Protein AF-0000000068716945 (afdb_homodimer)

Secondary structure (DSSP, 8-state):
---------TTHHHHHHHHHHHHHHHHHHHHTT-EEEEEEEEEEEEEEHHHHHT--TT-EEEEE--TT--EEEEETTEEEEEEEEEEETTEEEEEEEEE-HHHHHHHHHHHHHHHHHH-/---------TTHHHHHHHHHHHHHHHHHHHHTT-EEEEEEEEEEEEEEHHHHHT--TT-EEEEE--TT--EEEEETTEEEEEEEEEEETTEEEEEEEEE-HHHHHHHHHHHHHHHHHH-

Organism: Bacillus thuringiensis (NCBI:txid1428)

Radius of gyration: 29.08 Å; Cα contacts (8 Å, |Δi|>4): 399; chains: 2; bounding box: 39×127×81 Å

Structure (mmCIF, N/CA/C/O backbone):
data_AF-0000000068716945-model_v1
#
loop_
_entity.id
_entity.type
_entity.pdbx_description
1 polymer 'Flagellar motor switch protein FliN'
#
loop_
_atom_site.group_PDB
_atom_site.id
_atom_site.type_symbol
_atom_site.label_atom_id
_atom_site.label_alt_id
_atom_site.label_comp_id
_atom_site.label_asym_id
_atom_site.label_entity_id
_atom_site.label_seq_id
_atom_site.pdbx_PDB_ins_code
_atom_site.Cartn_x
_atom_site.Cartn_y
_atom_site.Cartn_z
_atom_site.occupancy
_atom_site.B_iso_or_equiv
_atom_site.auth_seq_id
_atom_site.auth_comp_id
_atom_site.auth_asym_id
_atom_site.auth_atom_id
_atom_site.pdbx_PDB_model_num
ATOM 1 N N . MET A 1 1 ? -21.422 45.906 63.656 1 39.75 1 MET A N 1
ATOM 2 C CA . MET A 1 1 ? -20.141 45.812 62.969 1 39.75 1 MET A CA 1
ATOM 3 C C . MET A 1 1 ? -20.312 45.156 61.594 1 39.75 1 MET A C 1
ATOM 5 O O . MET A 1 1 ? -20.797 44 61.531 1 39.75 1 MET A O 1
ATOM 9 N N . LYS A 1 2 ? -20.625 45.906 60.562 1 54.22 2 LYS A N 1
ATOM 10 C CA . LYS A 1 2 ? -20.906 45.562 59.156 1 54.22 2 LYS A CA 1
ATOM 11 C C . LYS A 1 2 ? -19.688 44.906 58.5 1 54.22 2 LYS A C 1
ATOM 13 O O . LYS A 1 2 ? -18.609 45.5 58.469 1 54.22 2 LYS A O 1
ATOM 18 N N . HIS A 1 3 ? -19.5 43.531 58.656 1 54.94 3 HIS A N 1
ATOM 19 C CA . HIS A 1 3 ? -18.422 42.781 58.062 1 54.94 3 HIS A CA 1
ATOM 20 C C . HIS A 1 3 ? -18.484 42.875 56.531 1 54.94 3 HIS A C 1
ATOM 22 O O . HIS A 1 3 ? -19.5 42.5 55.906 1 54.94 3 HIS A O 1
ATOM 28 N N . GLU A 1 4 ? -17.781 43.844 55.969 1 52.91 4 GLU A N 1
ATOM 29 C CA . GLU A 1 4 ? -17.672 44 54.531 1 52.91 4 GLU A CA 1
ATOM 30 C C . GLU A 1 4 ? -16.938 42.812 53.906 1 52.91 4 GLU A C 1
ATOM 32 O O . GLU A 1 4 ? -15.82 42.469 54.312 1 52.91 4 GLU A O 1
ATOM 37 N N . VAL A 1 5 ? -17.688 41.812 53.438 1 56.72 5 VAL A N 1
ATOM 38 C CA . VAL A 1 5 ? -17.094 40.719 52.688 1 56.72 5 VAL A CA 1
ATOM 39 C C . VAL A 1 5 ? -16.453 41.25 51.406 1 56.72 5 VAL A C 1
ATOM 41 O O . VAL A 1 5 ? -17.141 41.906 50.594 1 56.72 5 VAL A O 1
ATOM 44 N N . SER A 1 6 ? -15.172 41.625 51.438 1 55.25 6 SER A N 1
ATOM 45 C CA . SER A 1 6 ? -14.43 42 50.25 1 55.25 6 SER A CA 1
ATOM 46 C C . SER A 1 6 ? -14.422 40.844 49.219 1 55.25 6 SER A C 1
ATOM 48 O O . SER A 1 6 ? -14.188 39.688 49.562 1 55.25 6 SER A O 1
ATOM 50 N N . PRO A 1 7 ? -15.031 41.031 48.062 1 52.41 7 PRO A N 1
ATOM 51 C CA . PRO A 1 7 ? -15 40 47 1 52.41 7 PRO A CA 1
ATOM 52 C C . PRO A 1 7 ? -13.578 39.562 46.625 1 52.41 7 PRO A C 1
ATOM 54 O O . PRO A 1 7 ? -12.703 40.438 46.469 1 52.41 7 PRO A O 1
ATOM 57 N N . VAL A 1 8 ? -13.078 38.469 47.062 1 53.03 8 VAL A N 1
ATOM 58 C CA . VAL A 1 8 ? -11.844 37.844 46.625 1 53.03 8 VAL A CA 1
ATOM 59 C C . VAL A 1 8 ? -11.82 37.812 45.094 1 53.03 8 VAL A C 1
ATOM 61 O O . VAL A 1 8 ? -12.781 37.344 44.469 1 53.03 8 VAL A O 1
ATOM 64 N N . SER A 1 9 ? -11.133 38.719 44.406 1 45.78 9 SER A N 1
ATOM 65 C CA . SER A 1 9 ? -10.875 38.75 42.969 1 45.78 9 SER A CA 1
ATOM 66 C C . SER A 1 9 ? -10.344 37.438 42.469 1 45.78 9 SER A C 1
ATOM 68 O O . SER A 1 9 ? -9.328 36.938 42.969 1 45.78 9 SER A O 1
ATOM 70 N N . LEU A 1 10 ? -11.195 36.594 41.906 1 47.59 10 LEU A N 1
ATOM 71 C CA . LEU A 1 10 ? -10.922 35.375 41.156 1 47.59 10 LEU A CA 1
ATOM 72 C C . LEU A 1 10 ? -9.914 35.625 40.062 1 47.59 10 LEU A C 1
ATOM 74 O O . LEU A 1 10 ? -10.266 35.562 38.875 1 47.59 10 LEU A O 1
ATOM 78 N N . MET A 1 11 ? -9.055 36.594 40.156 1 46.44 11 MET A N 1
ATOM 79 C CA . MET A 1 11 ? -8.023 36.875 39.156 1 46.44 11 MET A CA 1
ATOM 80 C C . MET A 1 11 ? -7.121 35.656 38.938 1 46.44 11 MET A C 1
ATOM 82 O O . MET A 1 11 ? -6.637 35.438 37.844 1 46.44 11 MET A O 1
ATOM 86 N N . GLY A 1 12 ? -6.895 34.781 39.906 1 45.44 12 GLY A N 1
ATOM 87 C CA . GLY A 1 12 ? -5.926 33.719 39.719 1 45.44 12 GLY A CA 1
ATOM 88 C C . GLY A 1 12 ? -6.441 32.562 38.875 1 45.44 12 GLY A C 1
ATOM 89 O O . GLY A 1 12 ? -5.684 31.672 38.5 1 45.44 12 GLY A O 1
ATOM 90 N N . LEU A 1 13 ? -7.77 32.406 38.719 1 48.06 13 LEU A N 1
ATOM 91 C CA . LEU A 1 13 ? -8.281 31.266 37.938 1 48.06 13 LEU A CA 1
ATOM 92 C C . LEU A 1 13 ? -8.133 31.5 36.469 1 48.06 13 LEU A C 1
ATOM 94 O O . LEU A 1 13 ? -8.016 30.547 35.688 1 48.06 13 LEU A O 1
ATOM 98 N N . GLU A 1 14 ? -8.047 32.781 36 1 44.66 14 GLU A N 1
ATOM 99 C CA . GLU A 1 14 ? -7.91 33.031 34.562 1 44.66 14 GLU A CA 1
ATOM 100 C C . GLU A 1 14 ? -6.492 32.719 34.094 1 44.66 14 GLU A C 1
ATOM 102 O O . GLU A 1 14 ? -6.289 32.344 32.938 1 44.66 14 GLU A O 1
ATOM 107 N N . ASP A 1 15 ? -5.508 33 34.969 1 44.5 15 ASP A N 1
ATOM 108 C CA . ASP A 1 15 ? -4.141 32.719 34.5 1 44.5 15 ASP A CA 1
ATOM 109 C C . ASP A 1 15 ? -3.877 31.219 34.438 1 44.5 15 ASP A C 1
ATOM 111 O O . ASP A 1 15 ? -2.988 30.766 33.719 1 44.5 15 ASP A O 1
ATOM 115 N N . PHE A 1 16 ? -4.594 30.422 35.25 1 41.44 16 PHE A N 1
ATOM 116 C CA . PHE A 1 16 ? -4.402 28.969 35.188 1 41.44 16 PHE A CA 1
ATOM 117 C C . PHE A 1 16 ? -5.098 28.375 34 1 41.44 16 PHE A C 1
ATOM 119 O O . PHE A 1 16 ? -4.645 27.375 33.438 1 41.44 16 PHE A O 1
ATOM 126 N N . ALA A 1 17 ? -6.164 28.953 33.469 1 42.94 17 ALA A N 1
ATOM 127 C CA . ALA A 1 17 ? -6.84 28.406 32.281 1 42.94 17 ALA A CA 1
ATOM 128 C C . ALA A 1 17 ? -6.051 28.719 31.016 1 42.94 17 ALA A C 1
ATOM 130 O O . ALA A 1 17 ? -6.137 27.969 30.031 1 42.94 17 ALA A O 1
ATOM 131 N N . GLY A 1 18 ? -5.27 29.766 30.969 1 42.75 18 GLY A N 1
ATOM 132 C CA . GLY A 1 18 ? -4.543 30.094 29.75 1 42.75 18 GLY A CA 1
ATOM 133 C C . GLY A 1 18 ? -3.307 29.234 29.547 1 42.75 18 GLY A C 1
ATOM 134 O O . GLY A 1 18 ? -2.693 29.266 28.484 1 42.75 18 GLY A O 1
ATOM 135 N N . LYS A 1 19 ? -2.629 28.812 30.641 1 42.94 19 LYS A N 1
ATOM 136 C CA . LYS A 1 19 ? -1.383 28.078 30.516 1 42.94 19 LYS A CA 1
ATOM 137 C C . LYS A 1 19 ? -1.654 26.609 30.172 1 42.94 19 LYS A C 1
ATOM 139 O O . LYS A 1 19 ? -0.75 25.891 29.734 1 42.94 19 LYS A O 1
ATOM 144 N N . ARG A 1 20 ? -2.797 26.047 30.484 1 40.94 20 ARG A N 1
ATOM 145 C CA . ARG A 1 20 ? -3.025 24.641 30.156 1 40.94 20 ARG A CA 1
ATOM 146 C C . ARG A 1 20 ? -3.223 24.453 28.656 1 40.94 20 ARG A C 1
ATOM 148 O O . ARG A 1 20 ? -2.922 23.391 28.125 1 40.94 20 ARG A O 1
ATOM 155 N N . ASN A 1 21 ? -3.752 25.453 28.016 1 43.12 21 ASN A N 1
ATOM 156 C CA . ASN A 1 21 ? -3.975 25.219 26.594 1 43.12 21 ASN A CA 1
ATOM 157 C C . ASN A 1 21 ? -2.697 25.406 25.781 1 43.12 21 ASN A C 1
ATOM 159 O O . ASN A 1 21 ? -2.666 25.125 24.594 1 43.12 21 ASN A O 1
ATOM 163 N N . GLU A 1 22 ? -1.744 26.219 26.312 1 43.47 22 GLU A N 1
ATOM 164 C CA . GLU A 1 22 ? -0.502 26.375 25.562 1 43.47 22 GLU A CA 1
ATOM 165 C C . GLU A 1 22 ? 0.364 25.125 25.656 1 43.47 22 GLU A C 1
ATOM 167 O O . GLU A 1 22 ? 1.194 24.891 24.766 1 43.47 22 GLU A O 1
ATOM 172 N N . ALA A 1 23 ? 0.334 24.422 26.766 1 43.69 23 ALA A N 1
ATOM 173 C CA . ALA A 1 23 ? 1.112 23.188 26.859 1 43.69 23 ALA A CA 1
ATOM 174 C C . ALA A 1 23 ? 0.593 22.141 25.891 1 43.69 23 ALA A C 1
ATOM 176 O O . ALA A 1 23 ? 1.361 21.312 25.391 1 43.69 23 ALA A O 1
ATOM 177 N N . GLY A 1 24 ? -0.658 22.031 25.609 1 44.56 24 GLY A N 1
ATOM 178 C CA . GLY A 1 24 ? -1.174 21.141 24.578 1 44.56 24 GLY A CA 1
ATOM 179 C C . GLY A 1 24 ? -0.766 21.547 23.172 1 44.56 24 GLY A C 1
ATOM 180 O O . GLY A 1 24 ? -0.819 20.734 22.25 1 44.56 24 GLY A O 1
ATOM 181 N N . LYS A 1 25 ? -0.646 22.828 22.875 1 47.41 25 LYS A N 1
ATOM 182 C CA . LYS A 1 25 ? -0.183 23.297 21.578 1 47.41 25 LYS A CA 1
ATOM 183 C C . LYS A 1 25 ? 1.321 23.094 21.422 1 47.41 25 LYS A C 1
ATOM 185 O O . LYS A 1 25 ? 1.822 22.969 20.297 1 47.41 25 LYS A O 1
ATOM 190 N N . ALA A 1 26 ? 2.082 23.281 22.422 1 46.91 26 ALA A N 1
ATOM 191 C CA . ALA A 1 26 ? 3.537 23.188 22.344 1 46.91 26 ALA A CA 1
ATOM 192 C C . ALA A 1 26 ? 3.969 21.766 21.969 1 46.91 26 ALA A C 1
ATOM 194 O O . ALA A 1 26 ? 4.945 21.578 21.25 1 46.91 26 ALA A O 1
ATOM 195 N N . HIS A 1 27 ? 3.451 20.766 22.578 1 50.56 27 HIS A N 1
ATOM 196 C CA . HIS A 1 27 ? 3.887 19.406 22.297 1 50.56 27 HIS A CA 1
ATOM 197 C C . HIS A 1 27 ? 3.48 18.984 20.891 1 50.56 27 HIS A C 1
ATOM 199 O O . HIS A 1 27 ? 4.188 18.203 20.234 1 50.56 27 HIS A O 1
ATOM 205 N N . ILE A 1 28 ? 2.424 19.516 20.422 1 50.5 28 ILE A N 1
ATOM 206 C CA . ILE A 1 28 ? 2.002 19.094 19.094 1 50.5 28 ILE A CA 1
ATOM 207 C C . ILE A 1 28 ? 2.967 19.656 18.047 1 50.5 28 ILE A C 1
ATOM 209 O O . ILE A 1 28 ? 3.254 19 17.047 1 50.5 28 ILE A O 1
ATOM 213 N N . ASP A 1 29 ? 3.395 20.906 18.344 1 53.81 29 ASP A N 1
ATOM 214 C CA . ASP A 1 29 ? 4.262 21.578 17.391 1 53.81 29 ASP A CA 1
ATOM 215 C C . ASP A 1 29 ? 5.582 20.828 17.219 1 53.81 29 ASP A C 1
ATOM 217 O O . ASP A 1 29 ? 6.176 20.844 16.141 1 53.81 29 ASP A O 1
ATOM 221 N N . THR A 1 30 ? 6.102 20.344 18.312 1 56.78 30 THR A N 1
ATOM 222 C CA . THR A 1 30 ? 7.371 19.625 18.203 1 56.78 30 THR A CA 1
ATOM 223 C C . THR A 1 30 ? 7.176 18.266 17.547 1 56.78 30 THR A C 1
ATOM 225 O O . THR A 1 30 ? 8.062 17.781 16.844 1 56.78 30 THR A O 1
ATOM 228 N N . VAL A 1 31 ? 6.027 17.688 17.625 1 60.44 31 VAL A N 1
ATOM 229 C CA . VAL A 1 31 ? 5.719 16.328 17.188 1 60.44 31 VAL A CA 1
ATOM 230 C C . VAL A 1 31 ? 5.492 16.312 15.672 1 60.44 31 VAL A C 1
ATOM 232 O O . VAL A 1 31 ? 5.656 15.281 15.023 1 60.44 31 VAL A O 1
ATOM 235 N N . SER A 1 32 ? 5.574 17.453 15.156 1 73.5 32 SER A N 1
ATOM 236 C CA . SER A 1 32 ? 5.266 17.594 13.742 1 73.5 32 SER A CA 1
ATOM 237 C C . SER A 1 32 ? 6.316 16.906 12.875 1 73.5 32 SER A C 1
ATOM 239 O O . SER A 1 32 ? 6.102 16.688 11.68 1 73.5 32 SER A O 1
ATOM 241 N N . ASP A 1 33 ? 7.449 16.5 13.641 1 82.19 33 ASP A N 1
ATOM 242 C CA . ASP A 1 33 ? 8.492 15.891 12.812 1 82.19 33 ASP A CA 1
ATOM 243 C C . ASP A 1 33 ? 8.414 14.367 12.859 1 82.19 33 ASP A C 1
ATOM 245 O O . ASP A 1 33 ? 9.219 13.68 12.227 1 82.19 33 ASP A O 1
ATOM 249 N N . ILE A 1 34 ? 7.418 13.891 13.617 1 85.75 34 ILE A N 1
ATOM 250 C CA . ILE A 1 34 ? 7.27 12.453 13.766 1 85.75 34 ILE A CA 1
ATOM 251 C C . ILE A 1 34 ? 6.852 11.836 12.43 1 85.75 34 ILE A C 1
ATOM 253 O O . ILE A 1 34 ? 5.914 12.32 11.789 1 85.75 34 ILE A O 1
ATOM 257 N N . SER A 1 35 ? 7.621 10.859 11.977 1 88.88 35 SER A N 1
ATOM 258 C CA . SER A 1 35 ? 7.27 10.164 10.742 1 88.88 35 SER A CA 1
ATOM 259 C C . SER A 1 35 ? 6.066 9.25 10.953 1 88.88 35 SER A C 1
ATOM 261 O O . SER A 1 35 ? 5.949 8.594 11.984 1 88.88 35 SER A O 1
ATOM 263 N N . ILE A 1 36 ? 5.184 9.234 10.023 1 89.88 36 ILE A N 1
ATOM 264 C CA . ILE A 1 36 ? 3.998 8.391 10.086 1 89.88 36 ILE A CA 1
ATOM 265 C C . ILE A 1 36 ? 4.078 7.316 9 1 89.88 36 ILE A C 1
ATOM 267 O O . ILE A 1 36 ? 4.516 7.586 7.879 1 89.88 36 ILE A O 1
ATOM 271 N N . GLU A 1 37 ? 3.707 6.148 9.32 1 90.31 37 GLU A N 1
ATOM 272 C CA . GLU A 1 37 ? 3.693 5.055 8.352 1 90.31 37 GLU A CA 1
ATOM 273 C C . GLU A 1 37 ? 2.561 5.227 7.344 1 90.31 37 GLU A C 1
ATOM 275 O O . GLU A 1 37 ? 1.409 5.449 7.727 1 90.31 37 GLU A O 1
ATOM 280 N N . LEU A 1 38 ? 2.943 5.16 6.082 1 92.81 38 LEU A N 1
ATOM 281 C CA . LEU A 1 38 ? 1.979 5.277 4.996 1 92.81 38 LEU A CA 1
ATOM 282 C C . LEU A 1 38 ? 1.841 3.953 4.25 1 92.81 38 LEU A C 1
ATOM 284 O O . LEU A 1 38 ? 2.84 3.289 3.965 1 92.81 38 LEU A O 1
ATOM 288 N N . GLY A 1 39 ? 0.622 3.566 3.965 1 92.5 39 GLY A N 1
ATOM 289 C CA . GLY A 1 39 ? 0.316 2.414 3.135 1 92.5 39 GLY A CA 1
ATOM 290 C C . GLY A 1 39 ? -0.89 2.625 2.238 1 92.5 39 GLY A C 1
ATOM 291 O O . GLY A 1 39 ? -1.66 3.568 2.439 1 92.5 39 GLY A O 1
ATOM 292 N N . VAL A 1 40 ? -0.969 1.75 1.201 1 92.06 40 VAL A N 1
ATOM 293 C CA . VAL A 1 40 ? -2.141 1.765 0.331 1 92.06 40 VAL A CA 1
ATOM 294 C C . VAL A 1 40 ? -2.635 0.337 0.107 1 92.06 40 VAL A C 1
ATOM 296 O O . VAL A 1 40 ? -1.837 -0.6 0.038 1 92.06 40 VAL A O 1
ATOM 299 N N . LYS A 1 41 ? -3.943 0.218 0.116 1 91 41 LYS A N 1
ATOM 300 C CA . LYS A 1 41 ? -4.566 -1.021 -0.338 1 91 41 LYS A CA 1
ATOM 301 C C . LYS A 1 41 ? -5.137 -0.867 -1.746 1 91 41 LYS A C 1
ATOM 303 O O . LYS A 1 41 ? -5.953 0.02 -1.997 1 91 41 LYS A O 1
ATOM 308 N N . LEU A 1 42 ? -4.656 -1.643 -2.648 1 86.5 42 LEU A N 1
ATOM 309 C CA . LEU A 1 42 ? -4.98 -1.533 -4.066 1 86.5 42 LEU A CA 1
ATOM 310 C C . LEU A 1 42 ? -6.258 -2.295 -4.391 1 86.5 42 LEU A C 1
ATOM 312 O O . LEU A 1 42 ? -6.902 -2.029 -5.41 1 86.5 42 LEU A O 1
ATOM 316 N N . GLY A 1 43 ? -6.82 -3.131 -3.469 1 73.12 43 GLY A N 1
ATOM 317 C CA . GLY A 1 43 ? -8.078 -3.832 -3.648 1 73.12 43 GLY A CA 1
ATOM 318 C C . GLY A 1 43 ? -7.902 -5.27 -4.098 1 73.12 43 GLY A C 1
ATOM 319 O O . GLY A 1 43 ? -6.789 -5.797 -4.09 1 73.12 43 GLY A O 1
ATOM 320 N N . LYS A 1 44 ? -9.078 -6.008 -4.191 1 66.25 44 LYS A N 1
ATOM 321 C CA . LYS A 1 44 ? -9.195 -7.43 -4.496 1 66.25 44 LYS A CA 1
ATOM 322 C C . LYS A 1 44 ? -9.125 -7.676 -6 1 66.25 44 LYS A C 1
ATOM 324 O O . LYS A 1 44 ? -8.852 -8.797 -6.438 1 66.25 44 LYS A O 1
ATOM 329 N N . SER A 1 45 ? -9.125 -6.684 -6.852 1 61.16 45 SER A N 1
ATOM 330 C CA . SER A 1 45 ? -9.641 -6.922 -8.195 1 61.16 45 SER A CA 1
ATOM 331 C C . SER A 1 45 ? -8.648 -7.715 -9.039 1 61.16 45 SER A C 1
ATOM 333 O O . SER A 1 45 ? -9.047 -8.469 -9.93 1 61.16 45 SER A O 1
ATOM 335 N N . SER A 1 46 ? -7.297 -7.641 -8.734 1 69.06 46 SER A N 1
ATOM 336 C CA . SER A 1 46 ? -6.707 -8.172 -9.961 1 69.06 46 SER A CA 1
ATOM 337 C C . SER A 1 46 ? -5.676 -9.258 -9.648 1 69.06 46 SER A C 1
ATOM 339 O O . SER A 1 46 ? -5.141 -9.883 -10.562 1 69.06 46 SER A O 1
ATOM 341 N N . ILE A 1 47 ? -5.594 -9.68 -8.445 1 82.25 47 ILE A N 1
ATOM 342 C CA . ILE A 1 47 ? -4.621 -10.734 -8.18 1 82.25 47 ILE A CA 1
ATOM 343 C C . ILE A 1 47 ? -5.332 -11.969 -7.641 1 82.25 47 ILE A C 1
ATOM 345 O O . ILE A 1 47 ? -6.109 -11.883 -6.688 1 82.25 47 ILE A O 1
ATOM 349 N N . THR A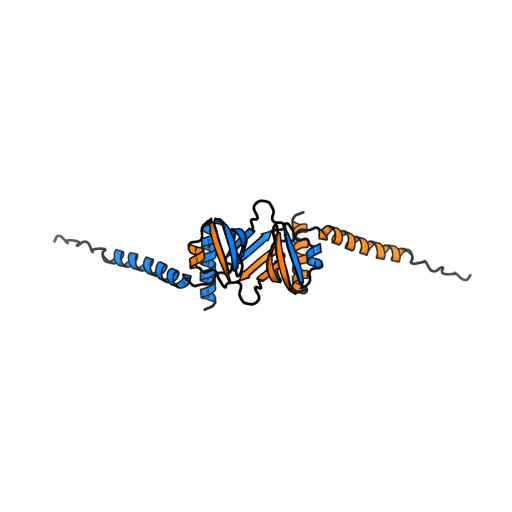 1 48 ? -5.148 -13.07 -8.352 1 88.75 48 THR A N 1
ATOM 350 C CA . THR A 1 48 ? -5.844 -14.297 -7.973 1 88.75 48 THR A CA 1
ATOM 351 C C . THR A 1 48 ? -4.93 -15.211 -7.16 1 88.75 48 THR A C 1
ATOM 353 O O . THR A 1 48 ? -3.711 -15.016 -7.137 1 88.75 48 THR A O 1
ATOM 356 N N . LEU A 1 49 ? -5.633 -16.203 -6.555 1 90.62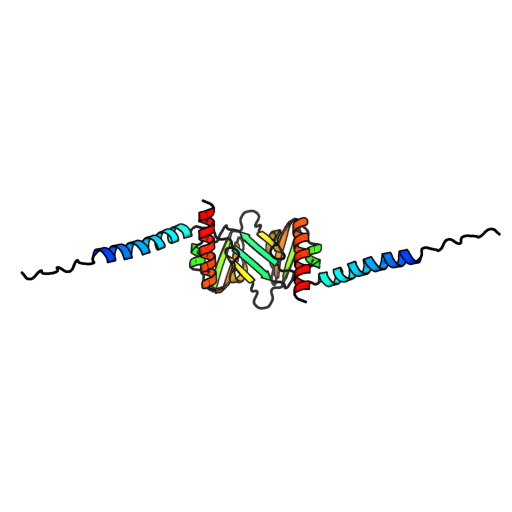 49 LEU A N 1
ATOM 357 C CA . LEU A 1 49 ? -4.883 -17.219 -5.836 1 90.62 49 LEU A CA 1
ATOM 358 C C . LEU A 1 49 ? -3.863 -17.891 -6.75 1 90.62 49 LEU A C 1
ATOM 360 O O . LEU A 1 49 ? -2.746 -18.188 -6.32 1 90.62 49 LEU A O 1
ATOM 364 N N . GLY A 1 50 ? -4.262 -18.078 -7.938 1 90.06 50 GLY A N 1
ATOM 365 C CA . GLY A 1 50 ? -3.365 -18.688 -8.914 1 90.06 50 GLY A CA 1
ATOM 366 C C . GLY A 1 50 ? -2.129 -17.844 -9.18 1 90.06 50 GLY A C 1
ATOM 367 O O . GLY A 1 50 ? -1.02 -18.375 -9.258 1 90.06 50 GLY A O 1
ATOM 368 N N . ASP A 1 51 ? -2.26 -16.594 -9.352 1 89.88 51 ASP A N 1
ATOM 369 C CA . ASP A 1 51 ? -1.145 -15.688 -9.578 1 89.88 51 ASP A CA 1
ATOM 370 C C . ASP A 1 51 ? -0.158 -15.727 -8.406 1 89.88 51 ASP A C 1
ATOM 372 O O . ASP A 1 51 ? 1.057 -15.773 -8.617 1 89.88 51 ASP A O 1
ATOM 376 N N . VAL A 1 52 ? -0.756 -15.789 -7.246 1 93.31 52 VAL A N 1
ATOM 377 C CA . VAL A 1 52 ? 0.067 -15.727 -6.043 1 93.31 52 VAL A CA 1
ATOM 378 C C . VAL A 1 52 ? 0.831 -17.047 -5.871 1 93.31 52 VAL A C 1
ATOM 380 O O . VAL A 1 52 ? 2 -17.031 -5.48 1 93.31 52 VAL A O 1
ATOM 383 N N . LYS A 1 53 ? 0.188 -18.094 -6.109 1 93.44 53 LYS A N 1
ATOM 384 C CA . LYS A 1 53 ? 0.806 -19.422 -5.984 1 93.44 53 LYS A CA 1
ATOM 385 C C . LYS A 1 53 ? 2.104 -19.5 -6.781 1 93.44 53 LYS A C 1
ATOM 387 O O . LYS A 1 53 ? 3.074 -20.109 -6.34 1 93.44 53 LYS A O 1
ATOM 392 N N . GLN A 1 54 ? 2.17 -18.891 -7.914 1 93.81 54 GLN A N 1
ATOM 393 C CA . GLN A 1 54 ? 3.307 -18.984 -8.82 1 93.81 54 GLN A CA 1
ATOM 394 C C . GLN A 1 54 ? 4.242 -17.797 -8.68 1 93.81 54 GLN A C 1
ATOM 396 O O . GLN A 1 54 ? 5.234 -17.688 -9.398 1 93.81 54 GLN A O 1
ATOM 401 N N . LEU A 1 55 ? 3.992 -17.016 -7.793 1 95.06 55 LEU A N 1
ATOM 402 C CA . LEU A 1 55 ? 4.707 -15.75 -7.66 1 95.06 55 LEU A CA 1
ATOM 403 C C . LEU A 1 55 ? 6.168 -15.984 -7.301 1 95.06 55 LEU A C 1
ATOM 405 O O . LEU A 1 55 ? 6.473 -16.75 -6.391 1 95.06 55 LEU A O 1
ATOM 409 N N . LYS A 1 56 ? 7.035 -15.375 -7.961 1 96.69 56 LYS A N 1
ATOM 410 C CA . LYS A 1 56 ? 8.477 -15.453 -7.73 1 96.69 56 LYS A CA 1
ATOM 411 C C . LYS A 1 56 ? 9.125 -14.078 -7.875 1 96.69 56 LYS A C 1
ATOM 413 O O . LYS A 1 56 ? 8.484 -13.125 -8.328 1 96.69 56 LYS A O 1
ATOM 418 N N . VAL A 1 57 ? 10.383 -14.031 -7.445 1 97 57 VAL A N 1
ATOM 419 C CA . VAL A 1 57 ? 11.172 -12.812 -7.594 1 97 57 VAL A CA 1
ATOM 420 C C . VAL A 1 57 ? 11.25 -12.43 -9.07 1 97 57 VAL A C 1
ATOM 422 O O . VAL A 1 57 ? 11.469 -13.289 -9.93 1 97 57 VAL A O 1
ATOM 425 N N . GLY A 1 58 ? 11.039 -11.188 -9.344 1 96.12 58 GLY A N 1
ATOM 426 C CA . GLY A 1 58 ? 11.07 -10.695 -10.711 1 96.12 58 GLY A CA 1
ATOM 427 C C . GLY A 1 58 ? 9.695 -10.586 -11.336 1 96.12 58 GLY A C 1
ATOM 428 O O . GLY A 1 58 ? 9.516 -9.906 -12.352 1 96.12 58 GLY A O 1
ATOM 429 N N . ASP A 1 59 ? 8.719 -11.281 -10.742 1 95.25 59 ASP A N 1
ATOM 430 C CA . ASP A 1 59 ? 7.359 -11.203 -11.258 1 95.25 59 ASP A CA 1
ATOM 431 C C . ASP A 1 59 ? 6.754 -9.82 -11.016 1 95.25 59 ASP A C 1
ATOM 433 O O . ASP A 1 59 ? 7.207 -9.094 -10.133 1 95.25 59 ASP A O 1
ATOM 437 N N . VAL A 1 60 ? 5.703 -9.547 -11.852 1 92.19 60 VAL A N 1
ATOM 438 C CA . VAL A 1 60 ? 4.98 -8.289 -11.695 1 92.19 60 VAL A CA 1
ATOM 439 C C . VAL A 1 60 ? 3.527 -8.57 -11.328 1 92.19 60 VAL A C 1
ATOM 441 O O . VAL A 1 60 ? 2.828 -9.297 -12.031 1 92.19 60 VAL A O 1
ATOM 444 N N . LEU A 1 61 ? 3.162 -8.117 -10.164 1 90.69 61 LEU A N 1
ATOM 445 C CA . LEU A 1 61 ? 1.745 -8.109 -9.82 1 90.69 61 LEU A CA 1
ATOM 446 C C . LEU A 1 61 ? 1.056 -6.867 -10.375 1 90.69 61 LEU A C 1
ATOM 448 O O . LEU A 1 61 ? 1.439 -5.738 -10.055 1 90.69 61 LEU A O 1
ATOM 452 N N . GLU A 1 62 ? 0.052 -7.102 -11.211 1 86.25 62 GLU A N 1
ATOM 453 C CA . GLU A 1 62 ? -0.649 -5.992 -11.852 1 86.25 62 GLU A CA 1
ATOM 454 C C . GLU A 1 62 ? -2.08 -5.871 -11.336 1 86.25 62 GLU A C 1
ATOM 456 O O . GLU A 1 62 ? -2.787 -6.875 -11.211 1 86.25 62 GLU A O 1
ATOM 461 N N . VAL A 1 63 ? -2.363 -4.715 -10.977 1 83.56 63 VAL A N 1
ATOM 462 C CA . VAL A 1 63 ? -3.742 -4.434 -10.594 1 83.56 63 VAL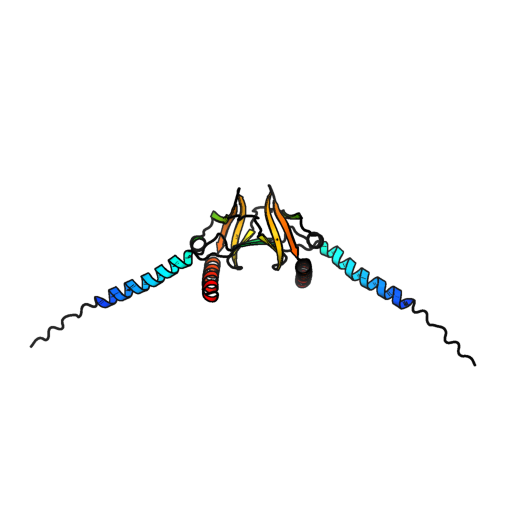 A CA 1
ATOM 463 C C . VAL A 1 63 ? -4.375 -3.482 -11.609 1 83.56 63 VAL A C 1
ATOM 465 O O . VAL A 1 63 ? -3.787 -2.457 -11.961 1 83.56 63 VAL A O 1
ATOM 468 N N . GLU A 1 64 ? -5.527 -3.986 -12.164 1 74.81 64 GLU A N 1
ATOM 469 C CA . GLU A 1 64 ? -6.254 -3.135 -13.102 1 74.81 64 GLU A CA 1
ATOM 470 C C . GLU A 1 64 ? -6.875 -1.936 -12.391 1 74.81 64 GLU A C 1
ATOM 472 O O . GLU A 1 64 ? -7.422 -2.074 -11.289 1 74.81 64 GLU A O 1
ATOM 477 N N . LYS A 1 65 ? -6.457 -0.804 -13.133 1 66.88 65 LYS A N 1
ATOM 478 C CA . LYS A 1 65 ? -7.043 0.431 -12.617 1 66.88 65 LYS A CA 1
ATOM 479 C C . LYS A 1 65 ? -8.5 0.561 -13.047 1 66.88 65 LYS A C 1
ATOM 481 O O . LYS A 1 65 ? -8.828 0.388 -14.219 1 66.88 65 LYS A O 1
ATOM 486 N N . ASN A 1 66 ? -9.43 0.092 -12.297 1 61.72 66 ASN A N 1
ATOM 487 C CA . ASN A 1 66 ? -10.805 0.372 -12.703 1 61.72 66 ASN A CA 1
ATOM 488 C C . ASN A 1 66 ? -11.086 1.871 -12.719 1 61.72 66 ASN A C 1
ATOM 490 O O . ASN A 1 66 ? -10.242 2.672 -12.32 1 61.72 66 ASN A O 1
ATOM 494 N N . LEU A 1 67 ? -12.297 2.238 -13.391 1 54.44 67 LEU A N 1
ATOM 495 C CA . LEU A 1 67 ? -12.766 3.619 -13.484 1 54.44 67 LEU A CA 1
ATOM 496 C C . LEU A 1 67 ? -12.641 4.324 -12.133 1 54.44 67 LEU A C 1
ATOM 498 O O . LEU A 1 67 ? -13.188 3.863 -11.133 1 54.44 67 LEU A O 1
ATOM 502 N N . GLY A 1 68 ? -11.703 5.496 -12.023 1 58.97 68 GLY A N 1
ATOM 503 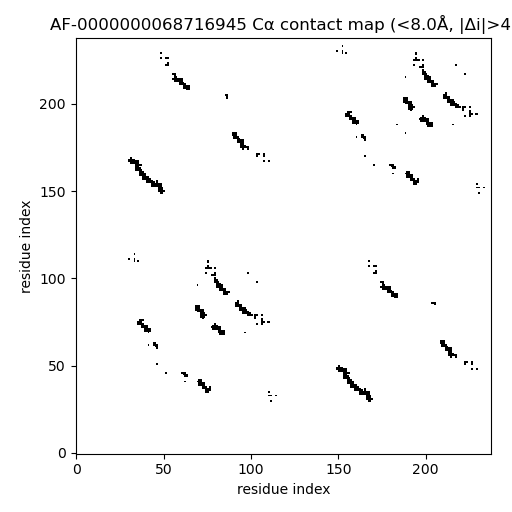C CA . GLY A 1 68 ? -11.594 6.219 -10.773 1 58.97 68 GLY A CA 1
ATOM 504 C C . GLY A 1 68 ? -10.562 5.629 -9.828 1 58.97 68 GLY A C 1
ATOM 505 O O . GLY A 1 68 ? -10.602 5.867 -8.617 1 58.97 68 GLY A O 1
ATOM 506 N N . HIS A 1 69 ? -9.586 4.957 -10.258 1 68.81 69 HIS A N 1
ATOM 507 C CA . HIS A 1 69 ? -8.383 4.348 -9.695 1 68.81 69 HIS A CA 1
ATOM 508 C C . HIS A 1 69 ? -8.156 4.812 -8.258 1 68.81 69 HIS A C 1
ATOM 510 O O . HIS A 1 69 ? -7.297 5.668 -8.008 1 68.81 69 HIS A O 1
ATOM 516 N N . LYS A 1 70 ? -9.039 4.359 -7.562 1 84.25 70 LYS A N 1
ATOM 517 C CA . LYS A 1 70 ? -9.047 4.754 -6.156 1 84.25 70 LYS A CA 1
ATOM 518 C C . LYS A 1 70 ? -8.422 3.676 -5.277 1 84.25 70 LYS A C 1
ATOM 520 O O . LYS A 1 70 ? -8.594 2.482 -5.539 1 84.25 70 LYS A O 1
ATOM 525 N N . VAL A 1 71 ? -7.582 4.047 -4.5 1 89.69 71 VAL A N 1
ATOM 526 C CA . VAL A 1 71 ? -6.984 3.148 -3.52 1 89.69 71 VAL A CA 1
ATOM 527 C C . VAL A 1 71 ? -7.352 3.602 -2.109 1 89.69 71 VAL A C 1
ATOM 529 O O . VAL A 1 71 ? -7.586 4.789 -1.874 1 89.69 71 VAL A O 1
ATOM 532 N N . ASP A 1 72 ? -7.418 2.594 -1.223 1 93.31 72 ASP A N 1
ATOM 533 C CA . ASP A 1 72 ? -7.562 2.949 0.186 1 93.31 72 ASP A CA 1
ATOM 534 C C . ASP A 1 72 ? -6.238 3.436 0.77 1 93.31 72 ASP A C 1
ATOM 536 O O . ASP A 1 72 ? -5.191 2.82 0.547 1 93.31 72 ASP A O 1
ATOM 540 N N . VAL A 1 73 ? -6.289 4.5 1.444 1 95 73 VAL A N 1
ATOM 541 C CA . VAL A 1 73 ? -5.102 5.102 2.043 1 95 73 VAL A CA 1
ATOM 542 C C . VAL A 1 73 ? -5.07 4.801 3.539 1 95 73 VAL A C 1
ATOM 544 O O . VAL A 1 73 ? -6.055 5.035 4.246 1 95 73 VAL A O 1
ATOM 547 N N . TYR A 1 74 ? -3.939 4.324 3.943 1 95 74 TYR A N 1
ATOM 548 C CA . TYR A 1 74 ? -3.748 3.971 5.344 1 95 74 TYR A CA 1
ATOM 549 C C . TYR A 1 74 ? -2.646 4.812 5.977 1 95 74 TYR A C 1
ATOM 551 O O . TYR A 1 74 ? -1.579 4.992 5.387 1 95 74 TYR A O 1
ATOM 559 N N . LEU A 1 75 ? -2.928 5.312 7.152 1 95.12 75 LEU A N 1
ATOM 560 C CA . LEU A 1 75 ? -1.957 5.941 8.047 1 95.12 75 LEU A CA 1
ATOM 561 C C . LEU A 1 75 ? -1.902 5.215 9.383 1 95.12 75 LEU A C 1
ATOM 563 O O . LEU A 1 75 ? -2.938 4.988 10.016 1 95.12 75 LEU A O 1
ATOM 567 N N . SER A 1 76 ? -0.762 4.836 9.727 1 92.5 76 SER A N 1
ATOM 568 C CA . SER A 1 76 ? -0.609 4.047 10.945 1 92.5 76 SER A CA 1
ATOM 569 C C . SER A 1 76 ? -1.55 2.846 10.953 1 92.5 76 SER A C 1
ATOM 571 O O . SER A 1 76 ? -2.234 2.59 11.945 1 92.5 76 SER A O 1
ATOM 573 N N . ASN A 1 77 ? -1.658 2.264 9.836 1 92.19 77 ASN A N 1
ATOM 574 C CA . ASN A 1 77 ? -2.414 1.03 9.641 1 92.19 77 ASN A CA 1
ATOM 575 C C . ASN A 1 77 ? -3.912 1.259 9.805 1 92.19 77 ASN A C 1
ATOM 577 O O . ASN A 1 77 ? -4.676 0.305 9.969 1 92.19 77 ASN A O 1
ATOM 581 N N . MET A 1 78 ? -4.316 2.521 9.664 1 95.44 78 MET A N 1
ATOM 582 C CA . MET A 1 78 ? -5.73 2.883 9.688 1 95.44 78 MET A CA 1
ATOM 583 C C . MET A 1 78 ? -6.156 3.492 8.352 1 95.44 78 MET A C 1
ATOM 585 O O . MET A 1 78 ? -5.496 4.402 7.844 1 95.44 78 MET A O 1
ATOM 589 N N . LYS A 1 79 ? -7.266 2.934 7.906 1 96.94 79 LYS A N 1
ATOM 590 C CA . LYS A 1 79 ? -7.777 3.561 6.691 1 96.94 79 LYS A CA 1
ATOM 591 C C . LYS A 1 79 ? -8.297 4.965 6.977 1 96.94 79 LYS A C 1
ATOM 593 O O . LYS A 1 79 ? -9.234 5.137 7.762 1 96.94 79 LYS A O 1
ATOM 598 N N . VAL A 1 80 ? -7.766 5.91 6.312 1 97.69 80 VAL A N 1
ATOM 599 C CA . VAL A 1 80 ? -8.164 7.277 6.625 1 97.69 80 VAL A CA 1
ATOM 600 C C . VAL A 1 80 ? -8.898 7.887 5.438 1 97.69 80 VAL A C 1
ATOM 602 O O . VAL A 1 80 ? -9.508 8.953 5.559 1 97.69 80 VAL A O 1
ATOM 605 N N . GLY A 1 81 ? -8.844 7.223 4.32 1 97 81 GLY A N 1
ATOM 606 C CA . GLY A 1 81 ? -9.477 7.805 3.148 1 97 81 GLY A CA 1
ATOM 607 C C . GLY A 1 81 ? -9.164 7.062 1.865 1 97 81 GLY A C 1
ATOM 608 O O . GLY A 1 81 ? -8.867 5.867 1.892 1 97 81 GLY A O 1
ATOM 609 N N . ILE A 1 82 ? -9.406 7.766 0.748 1 94.81 82 ILE A N 1
ATOM 610 C CA . ILE A 1 82 ? -9.211 7.246 -0.601 1 94.81 82 ILE A CA 1
ATOM 611 C C . ILE A 1 82 ? -8.297 8.18 -1.385 1 94.81 82 ILE A C 1
ATOM 613 O O . ILE A 1 82 ? -8.289 9.398 -1.153 1 94.81 82 ILE A O 1
ATOM 617 N N . GLY A 1 83 ? -7.496 7.539 -2.225 1 93.5 83 GLY A N 1
ATOM 618 C CA . GLY A 1 83 ? -6.629 8.336 -3.072 1 93.5 83 GLY A CA 1
ATOM 619 C C . GLY A 1 83 ? -6.324 7.684 -4.406 1 93.5 83 GLY A C 1
ATOM 620 O O . GLY A 1 83 ? -6.98 6.711 -4.789 1 93.5 83 GLY A O 1
ATOM 621 N N . GLU A 1 84 ? -5.426 8.375 -5.043 1 88.88 84 GLU A N 1
ATOM 622 C CA . GLU A 1 84 ? -4.906 7.906 -6.32 1 88.88 84 GLU A CA 1
ATOM 623 C C . GLU A 1 84 ? -3.381 7.809 -6.293 1 88.88 84 GLU A C 1
ATOM 625 O O . GLU A 1 84 ? -2.699 8.789 -5.984 1 88.88 84 GLU A O 1
ATOM 630 N N . ALA A 1 85 ? -2.936 6.527 -6.562 1 87.06 85 ALA A N 1
ATOM 631 C CA . ALA A 1 85 ? -1.486 6.34 -6.566 1 87.06 85 ALA A CA 1
ATOM 632 C C . ALA A 1 85 ? -0.88 6.793 -7.891 1 87.06 85 ALA A C 1
ATOM 634 O O . ALA A 1 85 ? -1.399 6.469 -8.961 1 87.06 85 ALA A O 1
ATOM 635 N N . ILE A 1 86 ? 0.233 7.527 -7.77 1 84.25 86 ILE A N 1
ATOM 636 C CA . ILE A 1 86 ? 0.973 7.988 -8.938 1 84.25 86 ILE A CA 1
ATOM 637 C C . ILE A 1 86 ? 2.473 7.84 -8.688 1 84.25 86 ILE A C 1
ATOM 639 O O . ILE A 1 86 ? 2.918 7.809 -7.539 1 84.25 86 ILE A O 1
ATOM 643 N N . VAL A 1 87 ? 3.156 7.473 -9.68 1 81.88 87 VAL A N 1
ATOM 644 C CA . VAL A 1 87 ? 4.609 7.445 -9.578 1 81.88 87 VAL A CA 1
ATOM 645 C C . VAL A 1 87 ? 5.207 8.617 -10.352 1 81.88 87 VAL A C 1
ATOM 647 O O . VAL A 1 87 ? 4.887 8.82 -11.523 1 81.88 87 VAL A O 1
ATOM 650 N N . MET A 1 88 ? 5.902 9.336 -9.594 1 78.69 88 MET A N 1
ATOM 651 C CA . MET A 1 88 ? 6.652 10.453 -10.164 1 78.69 88 MET A CA 1
ATOM 652 C C . MET A 1 88 ? 8.148 10.18 -10.133 1 78.69 88 MET A C 1
ATOM 654 O O . MET A 1 88 ? 8.609 9.297 -9.398 1 78.69 88 MET A O 1
ATOM 658 N N . ASP A 1 89 ? 8.891 10.695 -11.141 1 74.69 89 ASP A N 1
ATOM 659 C CA . ASP A 1 89 ? 10.305 10.453 -11.375 1 74.69 89 ASP A CA 1
ATOM 660 C C . ASP A 1 89 ? 10.969 9.844 -10.141 1 74.69 89 ASP A C 1
ATOM 662 O O . ASP A 1 89 ? 11.281 8.648 -10.125 1 74.69 89 ASP A O 1
ATOM 666 N N . GLU A 1 90 ? 11.18 10.453 -8.945 1 75 90 GLU A N 1
ATOM 667 C CA . GLU A 1 90 ? 11.914 9.961 -7.781 1 75 90 GLU A CA 1
ATOM 668 C C . GLU A 1 90 ? 10.992 9.805 -6.574 1 75 90 GLU A C 1
ATOM 670 O O . GLU A 1 90 ? 11.453 9.5 -5.473 1 75 90 GLU A O 1
ATOM 675 N N . LYS A 1 91 ? 9.664 9.852 -6.832 1 78.5 91 LYS A N 1
ATOM 676 C CA . LYS A 1 91 ? 8.758 9.805 -5.684 1 78.5 91 LYS A CA 1
ATOM 677 C C . LYS A 1 91 ? 7.504 9 -6 1 78.5 91 LYS A C 1
ATOM 679 O O . LYS A 1 91 ? 7.074 8.93 -7.152 1 78.5 91 LYS A O 1
ATOM 684 N N . PHE A 1 92 ? 7.074 8.359 -4.945 1 82.5 92 PHE A N 1
ATOM 685 C CA . PHE A 1 92 ? 5.703 7.859 -4.938 1 82.5 92 PHE A CA 1
ATOM 686 C C . PHE A 1 92 ? 4.75 8.891 -4.344 1 82.5 92 PHE A C 1
ATOM 688 O O . PHE A 1 92 ? 5.031 9.469 -3.293 1 82.5 92 PHE A O 1
ATOM 695 N N . GLY A 1 93 ? 3.703 9.141 -5.141 1 86.06 93 GLY A N 1
ATOM 696 C CA . GLY A 1 93 ? 2.703 10.086 -4.672 1 86.06 93 GLY A CA 1
ATOM 697 C C . GLY A 1 93 ? 1.312 9.492 -4.582 1 86.06 93 GLY A C 1
ATOM 698 O O . GLY A 1 93 ? 0.959 8.609 -5.367 1 86.06 93 GLY A O 1
ATOM 699 N N . ILE A 1 94 ? 0.597 9.922 -3.633 1 90.56 94 ILE A N 1
ATOM 700 C CA . ILE A 1 94 ? -0.815 9.586 -3.5 1 90.56 94 ILE A CA 1
ATOM 701 C C . ILE A 1 94 ? -1.649 10.867 -3.457 1 90.56 94 ILE A C 1
ATOM 703 O O . ILE A 1 94 ? -1.531 11.656 -2.521 1 90.56 94 ILE A O 1
ATOM 707 N N . ILE A 1 95 ? -2.529 10.992 -4.426 1 93 95 ILE A N 1
ATOM 708 C CA . ILE A 1 95 ? -3.463 12.117 -4.414 1 93 95 ILE A CA 1
ATOM 709 C C . ILE A 1 95 ? -4.695 11.75 -3.59 1 93 95 ILE A C 1
ATOM 711 O O . ILE A 1 95 ? -5.371 10.766 -3.879 1 93 95 ILE A O 1
ATOM 715 N N . ILE A 1 96 ? -4.957 12.586 -2.623 1 96.12 96 ILE A N 1
ATOM 716 C CA . ILE A 1 96 ? -6.09 12.305 -1.744 1 96.12 96 ILE A CA 1
ATOM 717 C C . ILE A 1 96 ? -7.391 12.727 -2.426 1 96.12 96 ILE A C 1
ATOM 719 O O . ILE A 1 96 ? -7.531 13.875 -2.848 1 96.12 96 ILE A O 1
ATOM 723 N N . SER A 1 97 ? -8.258 11.82 -2.564 1 96.19 97 SER A N 1
ATOM 724 C CA . SER A 1 97 ? -9.57 12.109 -3.143 1 96.19 97 SER A CA 1
ATOM 725 C C . SER A 1 97 ? -10.641 12.234 -2.062 1 96.19 97 SER A C 1
ATOM 727 O O . SER A 1 97 ? -11.633 12.945 -2.24 1 96.19 97 SER A O 1
ATOM 729 N N . GLU A 1 98 ? -10.531 11.453 -1.027 1 97 98 GLU A N 1
ATOM 730 C CA . GLU A 1 98 ? -11.406 11.469 0.138 1 97 98 GLU A CA 1
ATOM 731 C C . GLU A 1 98 ? -10.609 11.312 1.432 1 97 98 GLU A C 1
ATOM 733 O O . GLU A 1 98 ? -9.641 10.555 1.483 1 97 98 GLU A O 1
ATOM 738 N N . ILE A 1 99 ? -11.102 12.016 2.424 1 97.94 99 ILE A N 1
ATOM 739 C CA . ILE A 1 99 ? -10.438 11.891 3.717 1 97.94 99 ILE A CA 1
ATOM 740 C C . ILE A 1 99 ? -11.461 12 4.84 1 97.94 99 ILE A C 1
ATOM 742 O O . ILE A 1 99 ? -12.383 12.82 4.77 1 97.94 99 ILE A O 1
ATOM 746 N N . GLU A 1 100 ? -11.328 11.102 5.723 1 98.12 100 GLU A N 1
ATOM 747 C CA . GLU A 1 100 ? -12.188 11.102 6.898 1 98.12 100 GLU A CA 1
ATOM 748 C C . GLU A 1 100 ? -11.492 11.75 8.094 1 98.12 100 GLU A C 1
ATOM 750 O O . GLU A 1 100 ? -10.617 11.141 8.711 1 98.12 100 GLU A O 1
ATOM 755 N N . ALA A 1 101 ? -12.094 12.875 8.477 1 96.38 101 ALA A N 1
ATOM 756 C CA . ALA A 1 101 ? -11.438 13.703 9.484 1 96.38 101 ALA A CA 1
ATOM 757 C C . ALA A 1 101 ? -11.266 12.938 10.797 1 96.38 101 ALA A C 1
ATOM 759 O O . ALA A 1 101 ? -10.234 13.055 11.453 1 96.38 101 ALA A O 1
ATOM 760 N N . ASP A 1 102 ? -12.297 12.258 11.195 1 97.56 102 ASP A N 1
ATOM 761 C CA . ASP A 1 102 ? -12.234 11.516 12.453 1 97.56 102 ASP A CA 1
ATOM 762 C C . ASP A 1 102 ? -11.172 10.422 12.398 1 97.56 102 ASP A C 1
ATOM 764 O O . ASP A 1 102 ? -10.445 10.203 13.367 1 97.56 102 ASP A O 1
ATOM 768 N N . LYS A 1 103 ? -11.086 9.758 11.281 1 97.94 103 LYS A N 1
ATOM 769 C CA . LYS A 1 103 ? -10.086 8.703 11.125 1 97.94 103 LYS A CA 1
ATOM 770 C C . LYS A 1 103 ? -8.68 9.289 11.023 1 97.94 103 LYS A C 1
ATOM 772 O O . LYS A 1 103 ? -7.727 8.719 11.562 1 97.94 103 LYS A O 1
ATOM 777 N N . LYS A 1 104 ? -8.578 10.344 10.359 1 96.56 104 LYS A N 1
ATOM 778 C CA . LYS A 1 104 ? -7.301 11.055 10.258 1 96.56 104 LYS A CA 1
ATOM 779 C C . LYS A 1 104 ? -6.777 11.43 11.641 1 96.56 104 LYS A C 1
ATOM 781 O O . LYS A 1 104 ? -5.602 11.211 11.945 1 96.56 104 LYS A O 1
ATOM 786 N N . GLN A 1 105 ? -7.672 11.953 12.406 1 95.62 105 GLN A N 1
ATOM 787 C CA . GLN A 1 105 ? -7.297 12.352 13.758 1 95.62 105 GLN A CA 1
ATOM 788 C C . GLN A 1 105 ? -6.879 11.141 14.586 1 95.62 105 GLN A C 1
ATOM 790 O O . GLN A 1 105 ? -5.906 11.203 15.344 1 95.62 105 GLN A O 1
ATOM 795 N N . ALA A 1 106 ? -7.641 10.109 14.445 1 97 106 ALA A N 1
ATOM 796 C CA . ALA A 1 106 ? -7.309 8.883 15.164 1 97 106 ALA A CA 1
ATOM 797 C C . ALA A 1 106 ? -5.934 8.359 14.758 1 97 106 ALA A C 1
ATOM 799 O O . ALA A 1 106 ? -5.168 7.891 15.594 1 97 106 ALA A O 1
ATOM 800 N N . ALA A 1 107 ? -5.66 8.422 13.461 1 95.56 107 ALA A N 1
ATOM 801 C CA . ALA A 1 107 ? -4.355 7.992 12.969 1 95.56 107 ALA A CA 1
ATOM 802 C C . ALA A 1 107 ? -3.238 8.852 13.547 1 95.56 107 ALA A C 1
ATOM 804 O O . ALA A 1 107 ? -2.168 8.352 13.891 1 95.56 107 ALA A O 1
ATOM 805 N N . LEU A 1 108 ? -3.443 10.102 13.648 1 93.06 108 LEU A N 1
ATOM 806 C CA . LEU A 1 108 ? -2.48 11.039 14.211 1 93.06 108 LEU A CA 1
ATOM 807 C C . LEU A 1 108 ? -2.193 10.719 15.672 1 93.06 108 LEU A C 1
ATOM 809 O O . LEU A 1 108 ? -1.033 10.68 16.094 1 93.06 108 LEU A O 1
ATOM 813 N N . MET A 1 109 ? -3.201 10.445 16.406 1 93.94 109 MET A N 1
ATOM 814 C CA . MET A 1 109 ? -3.061 10.125 17.812 1 93.94 109 MET A CA 1
ATOM 815 C C . MET A 1 109 ? -2.285 8.828 18 1 93.94 109 MET A C 1
ATOM 817 O O . MET A 1 109 ? -1.444 8.727 18.906 1 93.94 109 MET A O 1
ATOM 821 N N . LYS A 1 110 ? -2.609 7.922 17.156 1 94 110 LYS A N 1
ATOM 822 C CA . LYS A 1 110 ? -1.905 6.645 17.203 1 94 110 LYS A CA 1
ATOM 823 C C . LYS A 1 110 ? -0.417 6.824 16.922 1 94 110 LYS A C 1
ATOM 825 O O . LYS A 1 110 ? 0.428 6.238 17.594 1 94 110 LYS A O 1
ATOM 830 N N . ALA A 1 111 ? -0.117 7.59 15.961 1 91.56 111 ALA A N 1
ATOM 831 C CA . ALA A 1 111 ? 1.274 7.855 15.602 1 91.56 111 ALA A CA 1
ATOM 832 C C . ALA A 1 111 ? 2.025 8.492 16.766 1 91.56 111 ALA A C 1
ATOM 834 O O . ALA A 1 111 ? 3.17 8.125 17.047 1 91.56 111 ALA A O 1
ATOM 835 N N . GLN A 1 112 ? 1.37 9.383 17.469 1 89.25 112 GLN A N 1
ATOM 836 C CA . GLN A 1 112 ? 1.978 10.078 18.594 1 89.25 112 GLN A CA 1
ATOM 837 C C . GLN A 1 112 ? 2.244 9.125 19.75 1 89.25 112 GLN A C 1
ATOM 839 O O . GLN A 1 112 ? 3.285 9.219 20.406 1 89.25 112 GLN A O 1
ATOM 844 N N . SER A 1 113 ? 1.308 8.234 19.969 1 90.81 113 SER A N 1
ATOM 845 C CA . SER A 1 113 ? 1.429 7.289 21.078 1 90.81 113 SER A CA 1
ATOM 846 C C . SER A 1 113 ? 2.562 6.297 20.844 1 90.81 113 SER A C 1
ATOM 848 O O . SER A 1 113 ? 3.256 5.902 21.781 1 90.81 113 SER A O 1
ATOM 850 N N . GLN A 1 114 ? 2.672 5.832 19.656 1 84.19 114 GLN A N 1
ATOM 851 C CA . GLN A 1 114 ? 3.717 4.879 19.297 1 84.19 114 GLN A CA 1
ATOM 852 C C . GLN A 1 114 ? 5.105 5.488 19.484 1 84.19 114 GLN A C 1
ATOM 854 O O . GLN A 1 114 ? 6.062 4.777 19.797 1 84.19 114 GLN A O 1
ATOM 859 N N . MET A 1 115 ? 5.273 6.652 19.312 1 78.75 115 MET A N 1
ATOM 860 C CA . MET A 1 115 ? 6.547 7.336 19.516 1 78.75 115 MET A CA 1
ATOM 861 C C . MET A 1 115 ? 6.895 7.398 21 1 78.75 115 MET A C 1
ATOM 863 O O . MET A 1 115 ? 8.062 7.277 21.375 1 78.75 115 MET A O 1
ATOM 867 N N . GLN A 1 116 ? 5.934 7.641 21.781 1 76.94 116 GLN A N 1
ATOM 868 C CA . GLN A 1 116 ? 6.168 7.723 23.234 1 76.94 116 GLN A CA 1
ATOM 869 C C . GLN A 1 116 ? 6.598 6.375 23.797 1 76.94 116 GLN A C 1
ATOM 871 O O . GLN A 1 116 ? 7.383 6.316 24.75 1 76.94 116 GLN A O 1
ATOM 876 N N . ASP A 1 117 ? 6.051 5.27 23.219 1 72 117 ASP A N 1
ATOM 877 C CA . ASP A 1 117 ? 6.371 3.926 23.688 1 72 117 ASP A CA 1
ATOM 878 C C . ASP A 1 117 ? 7.773 3.506 23.25 1 72 117 ASP A C 1
ATOM 880 O O . ASP A 1 117 ? 8.359 2.584 23.812 1 72 117 ASP A O 1
ATOM 884 N N . LYS A 1 118 ? 8.211 4.082 22.281 1 69.69 118 LYS A N 1
ATOM 885 C CA . LYS A 1 118 ? 9.539 3.734 21.781 1 69.69 118 LYS A CA 1
ATOM 886 C C . LYS A 1 118 ? 10.617 4.543 22.5 1 69.69 118 LYS A C 1
ATOM 888 O O . LYS A 1 118 ? 11.789 4.148 22.516 1 69.69 118 LYS A O 1
ATOM 893 N N . GLU A 1 119 ? 10.375 5.602 23.109 1 56.22 119 GLU A N 1
ATOM 894 C CA . GLU A 1 119 ? 11.305 6.305 23.984 1 56.22 119 GLU A CA 1
ATOM 895 C C . GLU A 1 119 ? 11.414 5.621 25.344 1 56.22 119 GLU A C 1
ATOM 897 O O . GLU A 1 119 ? 10.445 5.027 25.828 1 56.22 119 GLU A O 1
ATOM 902 N N . MET B 1 1 ? -7.883 -82.375 -2.908 1 40.25 1 MET B N 1
ATOM 903 C CA . MET B 1 1 ? -8.547 -81.25 -3.646 1 40.25 1 MET B CA 1
ATOM 904 C C . MET B 1 1 ? -7.848 -79.938 -3.42 1 40.25 1 MET B C 1
ATOM 906 O O . MET B 1 1 ? -7.719 -79.5 -2.281 1 40.25 1 MET B O 1
ATOM 910 N N . LYS B 1 2 ? -6.809 -79.625 -4.207 1 56.44 2 LYS B N 1
ATOM 911 C CA . LYS B 1 2 ? -5.941 -78.438 -4.176 1 56.44 2 LYS B CA 1
ATOM 912 C C . LYS B 1 2 ? -6.742 -77.188 -4.395 1 56.44 2 LYS B C 1
ATOM 914 O O . LYS B 1 2 ? -7.43 -77 -5.41 1 56.44 2 LYS B O 1
ATOM 919 N N . HIS B 1 3 ? -7.297 -76.562 -3.291 1 55.59 3 HIS B N 1
ATOM 920 C CA . HIS B 1 3 ? -8.016 -75.25 -3.344 1 55.59 3 HIS B CA 1
ATOM 921 C C . HIS B 1 3 ? -7.129 -74.125 -3.883 1 55.59 3 HIS B C 1
ATOM 923 O O . HIS B 1 3 ? -6.059 -73.875 -3.328 1 55.59 3 HIS B O 1
ATOM 929 N N . GLU B 1 4 ? -7.168 -73.938 -5.203 1 53.91 4 GLU B N 1
ATOM 930 C CA . GLU B 1 4 ? -6.445 -72.875 -5.848 1 53.91 4 GLU B CA 1
ATOM 931 C C . GLU B 1 4 ? -6.965 -71.5 -5.379 1 53.91 4 GLU B C 1
ATOM 933 O O . GLU B 1 4 ? -8.164 -71.188 -5.453 1 53.91 4 GLU B O 1
ATOM 938 N N . VAL B 1 5 ? -6.344 -70.938 -4.359 1 57.28 5 VAL B N 1
ATOM 939 C CA . VAL B 1 5 ? -6.656 -69.562 -3.963 1 57.28 5 VAL B CA 1
ATOM 940 C C . VAL B 1 5 ? -6.379 -68.625 -5.125 1 57.28 5 VAL B C 1
ATOM 942 O O . VAL B 1 5 ? -5.262 -68.562 -5.641 1 57.28 5 VAL B O 1
ATOM 945 N N . SER B 1 6 ? -7.383 -68.312 -5.969 1 55.72 6 SER B N 1
ATOM 946 C CA . SER B 1 6 ? -7.262 -67.312 -6.996 1 55.72 6 SER B CA 1
ATOM 947 C C . SER B 1 6 ? -6.984 -65.938 -6.375 1 55.72 6 SER B C 1
ATOM 949 O O . SER B 1 6 ? -7.633 -65.5 -5.402 1 55.72 6 SER B O 1
ATOM 951 N N . PRO B 1 7 ? -5.816 -65.312 -6.59 1 53.16 7 PRO B N 1
ATOM 952 C CA . PRO B 1 7 ? -5.527 -64 -6.078 1 53.16 7 PRO B CA 1
ATOM 953 C C . PRO B 1 7 ? -6.59 -62.969 -6.477 1 53.16 7 PRO B C 1
ATOM 955 O O . PRO B 1 7 ? -7.023 -62.938 -7.629 1 53.16 7 PRO B O 1
ATOM 958 N N . VAL B 1 8 ? -7.473 -62.594 -5.625 1 53.41 8 VAL B N 1
ATOM 959 C CA . VAL B 1 8 ? -8.367 -61.469 -5.805 1 53.41 8 VAL B CA 1
ATOM 960 C C . VAL B 1 8 ? -7.574 -60.25 -6.273 1 53.41 8 VAL B C 1
ATOM 962 O O . VAL B 1 8 ? -6.57 -59.875 -5.652 1 53.41 8 VAL B O 1
ATOM 965 N N . SER B 1 9 ? -7.543 -59.906 -7.586 1 46.97 9 SER B N 1
ATOM 966 C CA . SER B 1 9 ? -6.973 -58.719 -8.203 1 46.97 9 SER B CA 1
ATOM 967 C C . SER B 1 9 ? -7.449 -57.469 -7.492 1 46.97 9 SER B C 1
ATOM 969 O O . SER B 1 9 ? -8.656 -57.219 -7.367 1 46.97 9 SER B O 1
ATOM 971 N N . LEU B 1 10 ? -6.672 -56.969 -6.574 1 47.97 10 LEU B N 1
ATOM 972 C CA . LEU B 1 10 ? -6.781 -55.656 -5.949 1 47.97 10 LEU B CA 1
ATOM 973 C C . LEU B 1 10 ? -6.949 -54.562 -7.004 1 47.97 10 LEU B C 1
ATOM 975 O O . LEU B 1 10 ? -6.039 -53.781 -7.23 1 47.97 10 LEU B O 1
ATOM 979 N N . MET B 1 11 ? -7.523 -54.812 -8.141 1 47.62 11 MET B N 1
ATOM 980 C CA . MET B 1 11 ? -7.785 -53.812 -9.164 1 47.62 11 MET B CA 1
ATOM 981 C C . MET B 1 11 ? -8.648 -52.656 -8.609 1 47.62 11 MET B C 1
ATOM 983 O O . MET B 1 11 ? -8.508 -51.531 -9.016 1 47.62 11 MET B O 1
ATOM 987 N N . GLY B 1 12 ? -9.477 -52.875 -7.598 1 46.03 12 GLY B N 1
ATOM 988 C CA . GLY B 1 12 ? -10.383 -51.812 -7.172 1 46.03 12 GLY B CA 1
ATOM 989 C C . GLY B 1 12 ? -9.703 -50.781 -6.316 1 46.03 12 GLY B C 1
ATOM 990 O O . GLY B 1 12 ? -10.273 -49.719 -6.059 1 46.03 12 GLY B O 1
ATOM 991 N N . LEU B 1 13 ? -8.586 -51.094 -5.688 1 49.53 13 LEU B N 1
ATOM 992 C CA . LEU B 1 13 ? -7.961 -50.125 -4.801 1 49.53 13 LEU B CA 1
ATOM 993 C C . LEU B 1 13 ? -7.219 -49.031 -5.602 1 49.53 13 LEU B C 1
ATOM 995 O O . LEU B 1 13 ? -7.098 -47.906 -5.156 1 49.53 13 LEU B O 1
ATOM 999 N N . GLU B 1 14 ? -6.781 -49.375 -6.836 1 46.5 14 GLU B N 1
ATOM 1000 C CA . GLU B 1 14 ? -6.074 -48.375 -7.629 1 46.5 14 GLU B CA 1
ATOM 1001 C C . GLU B 1 14 ? -7.039 -47.312 -8.172 1 46.5 14 GLU B C 1
ATOM 1003 O O . GLU B 1 14 ? -6.66 -46.156 -8.359 1 46.5 14 GLU B O 1
ATOM 1008 N N . ASP B 1 15 ? -8.258 -47.75 -8.484 1 46 15 ASP B N 1
ATOM 1009 C CA . ASP B 1 15 ? -9.203 -46.781 -9 1 46 15 ASP B CA 1
ATOM 1010 C C . ASP B 1 15 ? -9.656 -45.812 -7.895 1 46 15 ASP B C 1
ATOM 1012 O O . ASP B 1 15 ? -10.094 -44.688 -8.172 1 46 15 ASP B O 1
ATOM 1016 N N . PHE B 1 16 ? -9.641 -46.25 -6.645 1 42.72 16 PHE B N 1
ATOM 1017 C CA . PHE B 1 16 ? -10.039 -45.406 -5.547 1 42.72 16 PHE B CA 1
ATOM 1018 C C . PHE B 1 16 ? -8.922 -44.406 -5.211 1 42.72 16 PHE B C 1
ATOM 1020 O O . PHE B 1 16 ? -9.188 -43.281 -4.793 1 42.72 16 PHE B O 1
ATOM 1027 N N . ALA B 1 17 ? -7.66 -44.75 -5.426 1 44.47 17 ALA B N 1
ATOM 1028 C CA . ALA B 1 17 ? -6.562 -43.812 -5.152 1 44.47 17 ALA B CA 1
ATOM 1029 C C . ALA B 1 17 ? -6.469 -42.75 -6.23 1 44.47 17 ALA B C 1
ATOM 1031 O O . ALA B 1 17 ? -6.023 -41.625 -5.965 1 44.47 17 ALA B O 1
ATOM 1032 N N . GLY B 1 18 ? -6.926 -43 -7.441 1 44.66 18 GLY B N 1
ATOM 1033 C CA . GLY B 1 18 ? -6.824 -42 -8.492 1 44.66 18 GLY B CA 1
ATOM 1034 C C . GLY B 1 18 ? -7.879 -40.906 -8.391 1 44.66 18 GLY B C 1
ATOM 1035 O O . GLY B 1 18 ? -7.797 -39.875 -9.086 1 44.66 18 GLY B O 1
ATOM 1036 N N . LYS B 1 19 ? -9.086 -41.25 -7.879 1 44.69 19 LYS B N 1
ATOM 1037 C CA . LYS B 1 19 ? -10.164 -40.281 -7.844 1 44.69 19 LYS B CA 1
ATOM 1038 C C . LYS B 1 19 ? -10 -39.312 -6.664 1 44.69 19 LYS B C 1
ATOM 1040 O O . LYS B 1 19 ? -10.617 -38.25 -6.633 1 44.69 19 LYS B O 1
ATOM 1045 N N . ARG B 1 20 ? -9.32 -39.688 -5.586 1 42.62 20 ARG B N 1
ATOM 1046 C CA . ARG B 1 20 ? -9.148 -38.75 -4.48 1 42.62 20 ARG B CA 1
ATOM 1047 C C . ARG B 1 20 ? -8.188 -37.625 -4.859 1 42.62 20 ARG B C 1
ATOM 1049 O O . ARG B 1 20 ? -8.312 -36.5 -4.359 1 42.62 20 ARG B O 1
ATOM 1056 N N . ASN B 1 21 ? -7.277 -37.906 -5.766 1 44.72 21 ASN B N 1
ATOM 1057 C CA . ASN B 1 21 ? -6.363 -36.812 -6.113 1 44.72 21 ASN B CA 1
ATOM 1058 C C . ASN B 1 21 ? -6.988 -35.844 -7.125 1 44.72 21 ASN B C 1
ATOM 1060 O O . ASN B 1 21 ? -6.43 -34.812 -7.41 1 44.72 21 ASN B O 1
ATOM 1064 N N . GLU B 1 22 ? -7.953 -36.344 -7.879 1 45.09 22 GLU B N 1
ATOM 1065 C CA . GLU B 1 22 ? -8.594 -35.438 -8.82 1 45.09 22 GLU B CA 1
ATOM 1066 C C . GLU B 1 22 ? -9.484 -34.438 -8.094 1 45.09 22 GLU B C 1
ATOM 1068 O O . GLU B 1 22 ? -9.695 -33.312 -8.57 1 45.09 22 GLU B O 1
ATOM 1073 N N . ALA B 1 23 ? -10.164 -34.875 -7.047 1 45.12 23 ALA B N 1
ATOM 1074 C CA . ALA B 1 23 ? -10.984 -33.938 -6.289 1 45.12 23 ALA B CA 1
ATOM 1075 C C . ALA B 1 23 ? -10.117 -32.875 -5.637 1 45.12 23 ALA B C 1
ATOM 1077 O O . ALA B 1 23 ? -10.539 -31.719 -5.5 1 45.12 23 ALA B O 1
ATOM 1078 N N . GLY B 1 24 ? -8.961 -33.125 -5.184 1 46 24 GLY B N 1
ATOM 1079 C CA . GLY B 1 24 ? -8.023 -32.125 -4.684 1 46 24 GLY B CA 1
ATOM 1080 C C . GLY B 1 24 ? -7.527 -31.172 -5.766 1 46 24 GLY B C 1
ATOM 1081 O O . GLY B 1 24 ? -7.082 -30.062 -5.469 1 46 24 GLY B O 1
ATOM 1082 N N . LYS B 1 25 ? -7.297 -31.656 -6.98 1 48.5 25 LYS B N 1
ATOM 1083 C CA . LYS B 1 25 ? -6.914 -30.781 -8.086 1 48.5 25 LYS B CA 1
ATOM 1084 C C . LYS B 1 25 ? -8.086 -29.922 -8.539 1 48.5 25 LYS B C 1
ATOM 1086 O O . LYS B 1 25 ? -7.891 -28.781 -8.984 1 48.5 25 LYS B O 1
ATOM 1091 N N . ALA B 1 26 ? -9.234 -30.438 -8.586 1 48.34 26 ALA B N 1
ATOM 1092 C CA . ALA B 1 26 ? -10.406 -29.703 -9.055 1 48.34 26 ALA B CA 1
ATOM 1093 C C . ALA B 1 26 ? -10.695 -28.5 -8.156 1 48.34 26 ALA B C 1
ATOM 1095 O O . ALA B 1 26 ? -11.078 -27.438 -8.633 1 48.34 26 ALA B O 1
ATOM 1096 N N . HIS B 1 27 ? -10.711 -28.672 -6.879 1 51.5 27 HIS B N 1
ATOM 1097 C CA . HIS B 1 27 ? -10.992 -27.562 -5.973 1 51.5 27 HIS B CA 1
ATOM 1098 C C . HIS B 1 27 ? -9.891 -26.516 -6.02 1 51.5 27 HIS B C 1
ATOM 1100 O O . HIS B 1 27 ? -10.156 -25.312 -5.867 1 51.5 27 HIS B O 1
ATOM 1106 N N . ILE B 1 28 ? -8.727 -26.969 -6.258 1 51.78 28 ILE B N 1
ATOM 1107 C CA . ILE B 1 28 ? -7.605 -26.047 -6.305 1 51.78 28 ILE B CA 1
ATOM 1108 C C . ILE B 1 28 ? -7.727 -25.156 -7.539 1 51.78 28 ILE B C 1
ATOM 1110 O O . ILE B 1 28 ? -7.406 -23.969 -7.492 1 51.78 28 ILE B O 1
ATOM 1114 N N . ASP B 1 29 ? -8.172 -25.859 -8.648 1 55.84 29 ASP B N 1
ATOM 1115 C CA . ASP B 1 29 ? -8.297 -25.125 -9.898 1 55.84 29 ASP B CA 1
ATOM 1116 C C . ASP B 1 29 ? -9.336 -24.016 -9.781 1 55.84 29 ASP B C 1
ATOM 1118 O O . ASP B 1 29 ? -9.195 -22.953 -10.391 1 55.84 29 ASP B O 1
ATOM 1122 N N . THR B 1 30 ? -10.438 -24.344 -9.125 1 59.31 30 THR B N 1
ATOM 1123 C CA . THR B 1 30 ? -11.492 -23.344 -8.984 1 59.31 30 THR B CA 1
ATOM 1124 C C . THR B 1 30 ? -11.062 -22.234 -8.023 1 59.31 30 THR B C 1
ATOM 1126 O O . THR B 1 30 ? -11.391 -21.062 -8.227 1 59.31 30 THR B O 1
ATOM 1129 N N . VAL B 1 31 ? -10.258 -22.547 -7.074 1 62.66 31 VAL B N 1
ATOM 1130 C CA . VAL B 1 31 ? -9.82 -21.609 -6.043 1 62.66 31 VAL B CA 1
ATOM 1131 C C . VAL B 1 31 ? -8.797 -20.641 -6.625 1 62.66 31 VAL B C 1
ATOM 1133 O O . VAL B 1 31 ? -8.742 -19.484 -6.223 1 62.66 31 VAL B O 1
ATOM 1136 N N . SER B 1 32 ? -8.312 -21.062 -7.719 1 75.56 32 SER B N 1
ATOM 1137 C CA . SER B 1 32 ? -7.277 -20.25 -8.344 1 75.56 32 SER B CA 1
ATOM 1138 C C . SER B 1 32 ? -7.844 -18.922 -8.828 1 75.56 32 SER B C 1
ATOM 1140 O O . SER B 1 32 ? -7.094 -17.969 -9.07 1 75.56 32 SER B O 1
ATOM 1142 N N . ASP B 1 33 ? -9.266 -18.906 -8.867 1 82.44 33 ASP B N 1
ATOM 1143 C CA . ASP B 1 33 ? -9.844 -17.672 -9.398 1 82.44 33 ASP B CA 1
ATOM 1144 C C . ASP B 1 33 ? -10.211 -16.703 -8.281 1 82.44 33 ASP B C 1
ATOM 1146 O O . ASP B 1 33 ? -10.695 -15.602 -8.539 1 82.44 33 ASP B O 1
ATOM 1150 N N . ILE B 1 34 ? -9.922 -17.141 -7.066 1 86.06 34 ILE B N 1
ATOM 1151 C CA . ILE B 1 34 ? -10.258 -16.312 -5.914 1 86.06 34 ILE B CA 1
ATOM 1152 C C . ILE B 1 34 ? -9.383 -15.062 -5.902 1 86.06 34 ILE B C 1
ATOM 1154 O O . ILE B 1 34 ? -8.156 -15.156 -6.051 1 86.06 34 ILE B O 1
ATOM 1158 N N . SER B 1 35 ? -10.016 -13.898 -5.84 1 89.19 35 SER B N 1
ATOM 1159 C CA . SER B 1 35 ? -9.266 -12.648 -5.762 1 89.19 35 SER B CA 1
ATOM 1160 C C . SER B 1 35 ? -8.602 -12.484 -4.398 1 89.19 35 SER B C 1
ATOM 1162 O O . SER B 1 35 ? -9.195 -12.828 -3.371 1 89.19 35 SER B O 1
ATOM 1164 N N . ILE B 1 36 ? -7.398 -12.031 -4.398 1 89.88 36 ILE B N 1
ATOM 1165 C CA . ILE B 1 36 ? -6.66 -11.805 -3.16 1 89.88 36 ILE B CA 1
ATOM 1166 C C . ILE B 1 36 ? -6.434 -10.305 -2.965 1 89.88 36 ILE B C 1
ATOM 1168 O O . ILE B 1 36 ? -6.16 -9.578 -3.926 1 89.88 36 ILE B O 1
ATOM 1172 N N . GLU B 1 37 ? -6.562 -9.859 -1.788 1 90.19 37 GLU B N 1
ATOM 1173 C CA . GLU B 1 37 ? -6.32 -8.453 -1.476 1 90.19 37 GLU B CA 1
ATOM 1174 C C . GLU B 1 37 ? -4.832 -8.133 -1.514 1 90.19 37 GLU B C 1
ATOM 1176 O O . GLU B 1 37 ? -4.023 -8.828 -0.899 1 90.19 37 GLU B O 1
ATOM 1181 N N . LEU B 1 38 ? -4.523 -7.098 -2.273 1 92.75 38 LEU B N 1
ATOM 1182 C CA . LEU B 1 38 ? -3.146 -6.637 -2.396 1 92.75 38 LEU B CA 1
ATOM 1183 C C . LEU B 1 38 ? -2.975 -5.262 -1.755 1 92.75 38 LEU B C 1
ATOM 1185 O O . LEU B 1 38 ? -3.816 -4.379 -1.93 1 92.75 38 LEU B O 1
ATOM 1189 N N . GLY B 1 39 ? -1.924 -5.109 -1 1 92.5 39 GLY B N 1
ATOM 1190 C CA . GLY B 1 39 ? -1.525 -3.83 -0.431 1 92.5 39 GLY B CA 1
ATOM 1191 C C . GLY B 1 39 ? -0.023 -3.625 -0.417 1 92.5 39 GLY B C 1
ATOM 1192 O O . GLY B 1 39 ? 0.74 -4.578 -0.602 1 92.5 39 GLY B O 1
ATOM 1193 N N . VAL B 1 40 ? 0.363 -2.322 -0.276 1 92.12 40 VAL B N 1
ATOM 1194 C CA . VAL B 1 40 ? 1.777 -1.996 -0.129 1 92.12 40 VAL B CA 1
ATOM 1195 C C . VAL B 1 40 ? 1.963 -1.006 1.019 1 92.12 40 VAL B C 1
ATOM 1197 O O . VAL B 1 40 ? 1.119 -0.132 1.235 1 92.12 40 VAL B O 1
ATOM 1200 N N . LYS B 1 41 ? 3 -1.251 1.772 1 91.06 41 LYS B N 1
ATOM 1201 C CA . LYS B 1 41 ? 3.451 -0.257 2.742 1 91.06 41 LYS B CA 1
ATOM 1202 C C . LYS B 1 41 ? 4.672 0.5 2.225 1 91.06 41 LYS B C 1
ATOM 1204 O O . LYS B 1 41 ? 5.691 -0.107 1.89 1 91.06 41 LYS B O 1
ATOM 1209 N N . LEU B 1 42 ? 4.543 1.77 2.074 1 86.88 42 LEU B N 1
ATOM 1210 C CA . LEU B 1 42 ? 5.555 2.617 1.452 1 86.88 42 LEU B CA 1
ATOM 1211 C C . LEU B 1 42 ? 6.605 3.047 2.471 1 86.88 42 LEU B C 1
ATOM 1213 O O . LEU B 1 42 ? 7.727 3.406 2.102 1 86.88 42 LEU B O 1
ATOM 1217 N N . GLY B 1 43 ? 6.402 2.859 3.795 1 73.38 43 GLY B N 1
ATOM 1218 C CA . GLY B 1 43 ? 7.375 3.16 4.832 1 73.38 43 GLY B CA 1
ATOM 1219 C C . GLY B 1 43 ? 7.094 4.465 5.559 1 73.38 43 GLY B C 1
ATOM 1220 O O . GLY B 1 43 ? 6.027 5.059 5.383 1 73.38 43 GLY B O 1
ATOM 1221 N N . LYS B 1 44 ? 7.961 4.75 6.582 1 66.69 44 LYS B N 1
ATOM 1222 C CA . LYS B 1 44 ? 7.848 5.871 7.512 1 66.69 44 LYS B CA 1
ATOM 1223 C C . LYS B 1 44 ? 8.492 7.129 6.938 1 66.69 44 LYS B C 1
ATOM 1225 O O . LYS B 1 44 ? 8.219 8.242 7.391 1 66.69 44 LYS B O 1
ATOM 1230 N N . SER B 1 45 ? 9.211 7.051 5.816 1 61.88 45 SER B N 1
ATOM 1231 C CA . SER B 1 45 ? 10.273 8.023 5.602 1 61.88 45 SER B CA 1
ATOM 1232 C C . SER B 1 45 ? 9.711 9.383 5.195 1 61.88 45 SER B C 1
ATOM 1234 O O . SER B 1 45 ? 10.352 10.414 5.414 1 61.88 45 SER B O 1
ATOM 1236 N N . SER B 1 46 ? 8.391 9.438 4.824 1 69.38 46 SER B N 1
ATOM 1237 C CA . SER B 1 46 ? 8.398 10.797 4.305 1 69.38 46 SER B CA 1
ATOM 1238 C C . SER B 1 46 ? 7.109 11.531 4.672 1 69.38 46 SER B C 1
ATOM 1240 O O . SER B 1 46 ? 6.961 12.719 4.379 1 69.38 46 SER B O 1
ATOM 1242 N N . ILE B 1 47 ? 6.344 10.977 5.492 1 82.5 47 ILE B N 1
ATOM 1243 C CA . ILE B 1 47 ? 5.137 11.711 5.867 1 82.5 47 ILE B CA 1
ATOM 1244 C C . ILE B 1 47 ? 5.152 11.992 7.367 1 82.5 47 ILE B C 1
ATOM 1246 O O . ILE B 1 47 ? 5.324 11.078 8.18 1 82.5 47 ILE B O 1
ATOM 1250 N N . THR B 1 48 ? 5.102 13.281 7.684 1 88.56 48 THR B N 1
ATOM 1251 C CA . THR B 1 48 ? 5.188 13.672 9.086 1 88.56 48 THR B CA 1
ATOM 1252 C C . THR B 1 48 ? 3.797 13.922 9.664 1 88.56 48 THR B C 1
ATOM 1254 O O . THR B 1 48 ? 2.826 14.062 8.922 1 88.56 48 THR B O 1
ATOM 1257 N N . LEU B 1 49 ? 3.832 13.984 11.008 1 90.19 49 LEU B N 1
ATOM 1258 C CA . LEU B 1 49 ? 2.6 14.336 11.703 1 90.19 49 LEU B CA 1
ATOM 1259 C C . LEU B 1 49 ? 2.049 15.664 11.203 1 90.19 49 LEU B C 1
ATOM 1261 O O . LEU B 1 49 ? 0.833 15.828 11.07 1 90.19 49 LEU B O 1
ATOM 1265 N N . GLY B 1 50 ? 2.943 16.547 10.953 1 89.69 50 GLY B N 1
ATOM 1266 C CA . GLY B 1 50 ? 2.543 17.859 10.445 1 89.69 50 GLY B CA 1
ATOM 1267 C C . GLY B 1 50 ? 1.86 17.781 9.094 1 89.69 50 GLY B C 1
ATOM 1268 O O . GLY B 1 50 ? 0.852 18.453 8.867 1 89.69 50 GLY B O 1
ATOM 1269 N N . ASP B 1 51 ? 2.365 17.031 8.195 1 89.69 51 ASP B N 1
ATOM 1270 C CA . ASP B 1 51 ? 1.776 16.844 6.875 1 89.69 51 ASP B CA 1
ATOM 1271 C C . ASP B 1 51 ? 0.359 16.281 6.977 1 89.69 51 ASP B C 1
ATOM 1273 O O . ASP B 1 51 ? -0.55 16.75 6.289 1 89.69 51 ASP B O 1
ATOM 1277 N N . VAL B 1 52 ? 0.255 15.383 7.891 1 93.19 52 VAL B N 1
ATOM 1278 C CA . VAL B 1 52 ? -1.02 14.688 8.023 1 93.19 52 VAL B CA 1
ATOM 1279 C C . VAL B 1 52 ? -2.059 15.609 8.641 1 93.19 52 VAL B C 1
ATOM 1281 O O . VAL B 1 52 ? -3.225 15.609 8.242 1 93.19 52 VAL B O 1
ATOM 1284 N N . LYS B 1 53 ? -1.669 16.328 9.617 1 93.19 53 LYS B N 1
ATOM 1285 C CA . LYS B 1 53 ? -2.566 17.266 10.289 1 93.19 53 LYS B CA 1
ATOM 1286 C C . LYS B 1 53 ? -3.254 18.188 9.289 1 93.19 53 LYS B C 1
ATOM 1288 O O . LYS B 1 53 ? -4.43 18.516 9.453 1 93.19 53 LYS B O 1
ATOM 1293 N N . GLN B 1 54 ? -2.584 18.609 8.258 1 93.62 54 GLN B N 1
ATOM 1294 C CA . GLN B 1 54 ? -3.09 19.594 7.305 1 93.62 54 GLN B CA 1
ATOM 1295 C C . GLN B 1 54 ? -3.646 18.906 6.055 1 93.62 54 GLN B C 1
ATOM 1297 O O . GLN B 1 54 ? -4.062 19.578 5.113 1 93.62 54 GLN B O 1
ATOM 1302 N N . LEU B 1 55 ? -3.699 17.703 6.074 1 94.88 55 LEU B N 1
ATOM 1303 C CA . LEU B 1 55 ? -4.047 16.938 4.883 1 94.88 55 LEU B CA 1
ATOM 1304 C C . LEU B 1 55 ? -5.496 17.203 4.477 1 94.88 55 LEU B C 1
ATOM 1306 O O . LEU B 1 55 ? -6.398 17.141 5.316 1 94.88 55 LEU B O 1
ATOM 1310 N N . LYS B 1 56 ? -5.727 17.469 3.281 1 96.75 56 LYS B N 1
ATOM 1311 C CA . LYS B 1 56 ? -7.051 17.703 2.711 1 96.75 56 LYS B CA 1
ATOM 1312 C C . LYS B 1 56 ? -7.18 17.047 1.336 1 96.75 56 LYS B C 1
ATOM 1314 O O . LYS B 1 56 ? -6.188 16.578 0.771 1 96.75 56 LYS B O 1
ATOM 1319 N N . VAL B 1 57 ? -8.422 17.016 0.868 1 97 57 VAL B N 1
ATOM 1320 C CA . VAL B 1 57 ? -8.695 16.516 -0.471 1 97 57 VAL B CA 1
ATOM 1321 C C . VAL B 1 57 ? -7.91 17.312 -1.503 1 97 57 VAL B C 1
ATOM 1323 O O . VAL B 1 57 ? -7.855 18.547 -1.425 1 97 57 VAL B O 1
ATOM 1326 N N . GLY B 1 58 ? -7.289 16.641 -2.4 1 96.19 58 GLY B N 1
ATOM 1327 C CA . GLY B 1 58 ? -6.492 17.297 -3.43 1 96.19 58 GLY B CA 1
ATOM 1328 C C . GLY B 1 58 ? -5.012 17.328 -3.104 1 96.19 58 GLY B C 1
ATOM 1329 O O . GLY B 1 58 ? -4.184 17.547 -3.986 1 96.19 58 GLY B O 1
ATOM 1330 N N . ASP B 1 59 ? -4.688 17.125 -1.812 1 95.38 59 ASP B N 1
ATOM 1331 C CA . ASP B 1 59 ? -3.279 17.109 -1.42 1 95.38 59 ASP B CA 1
ATOM 1332 C C . ASP B 1 59 ? -2.57 15.875 -1.969 1 95.38 59 ASP B C 1
ATOM 1334 O O . ASP B 1 59 ? -3.215 14.875 -2.287 1 95.38 59 ASP B O 1
ATOM 1338 N N . VAL B 1 60 ? -1.203 16.031 -2.049 1 92.19 60 VAL B N 1
ATOM 1339 C CA . VAL B 1 60 ? -0.383 14.914 -2.496 1 92.19 60 VAL B CA 1
ATOM 1340 C C . VAL B 1 60 ? 0.56 14.484 -1.374 1 92.19 60 VAL B C 1
ATOM 1342 O O . VAL B 1 60 ? 1.323 15.305 -0.85 1 92.19 60 VAL B O 1
ATOM 1345 N N . LEU B 1 61 ? 0.373 13.266 -0.932 1 90.88 61 LEU B N 1
ATOM 1346 C CA . LEU B 1 61 ? 1.367 12.664 -0.045 1 90.88 61 LEU B CA 1
ATOM 1347 C C . LEU B 1 61 ? 2.52 12.07 -0.845 1 90.88 61 LEU B C 1
ATOM 1349 O O . LEU B 1 61 ? 2.305 11.203 -1.699 1 90.88 61 LEU B O 1
ATOM 1353 N N . GLU B 1 62 ? 3.727 12.555 -0.563 1 86.5 62 GLU B N 1
ATOM 1354 C CA . GLU B 1 62 ? 4.898 12.102 -1.307 1 86.5 62 GLU B CA 1
ATOM 1355 C C . GLU B 1 62 ? 5.848 11.312 -0.411 1 86.5 62 GLU B C 1
ATOM 1357 O O . GLU B 1 62 ? 6.129 11.719 0.718 1 86.5 62 GLU B O 1
ATOM 1362 N N . VAL B 1 63 ? 6.176 10.211 -0.899 1 83.94 63 VAL B N 1
ATOM 1363 C CA . VAL B 1 63 ? 7.195 9.422 -0.219 1 83.94 63 VAL B CA 1
ATOM 1364 C C . VAL B 1 63 ? 8.461 9.352 -1.078 1 83.94 63 VAL B C 1
ATOM 1366 O O . VAL B 1 63 ? 8.383 9.062 -2.275 1 83.94 63 VAL B O 1
ATOM 1369 N N . GLU B 1 64 ? 9.594 9.789 -0.432 1 75.06 64 GLU B N 1
ATOM 1370 C CA . GLU B 1 64 ? 10.875 9.703 -1.135 1 75.06 64 GLU B CA 1
ATOM 1371 C C . GLU B 1 64 ? 11.289 8.25 -1.341 1 75.06 64 GLU B C 1
ATOM 1373 O O . GLU B 1 64 ? 11.156 7.422 -0.436 1 75.06 64 GLU B O 1
ATOM 1378 N N . LYS B 1 65 ? 11.617 8.156 -2.725 1 68 65 LYS B N 1
ATOM 1379 C CA . LYS B 1 65 ? 12.133 6.836 -3.068 1 68 65 LYS B CA 1
ATOM 1380 C C . LYS B 1 65 ? 13.578 6.676 -2.607 1 68 65 LYS B C 1
ATOM 1382 O O . LYS B 1 65 ? 14.422 7.543 -2.859 1 68 65 LYS B O 1
ATOM 1387 N N . ASN B 1 66 ? 13.828 6.223 -1.408 1 61.84 66 ASN B N 1
ATOM 1388 C CA . ASN B 1 66 ? 15.227 5.984 -1.059 1 61.84 66 ASN B CA 1
ATOM 1389 C C . ASN B 1 66 ? 15.859 4.949 -1.979 1 61.84 66 ASN B C 1
ATOM 1391 O O . ASN B 1 66 ? 15.188 4.355 -2.82 1 61.84 66 ASN B O 1
ATOM 1395 N N . LEU B 1 67 ? 17.297 4.895 -1.881 1 54.25 67 LEU B N 1
ATOM 1396 C CA . LEU B 1 67 ? 18.094 3.934 -2.645 1 54.25 67 LEU B CA 1
ATOM 1397 C C . LEU B 1 67 ? 17.469 2.543 -2.582 1 54.25 67 LEU B C 1
ATOM 1399 O O . LEU B 1 67 ? 17.266 1.995 -1.495 1 54.25 67 LEU B O 1
ATOM 1403 N N . GLY B 1 68 ? 16.938 1.96 -3.834 1 59.09 68 GLY B N 1
ATOM 1404 C CA . GLY B 1 68 ? 16.375 0.621 -3.779 1 59.09 68 GLY B CA 1
ATOM 1405 C C . GLY B 1 68 ? 14.891 0.608 -3.449 1 59.09 68 GLY B C 1
ATOM 1406 O O . GLY B 1 68 ? 14.359 -0.406 -2.992 1 59.09 68 GLY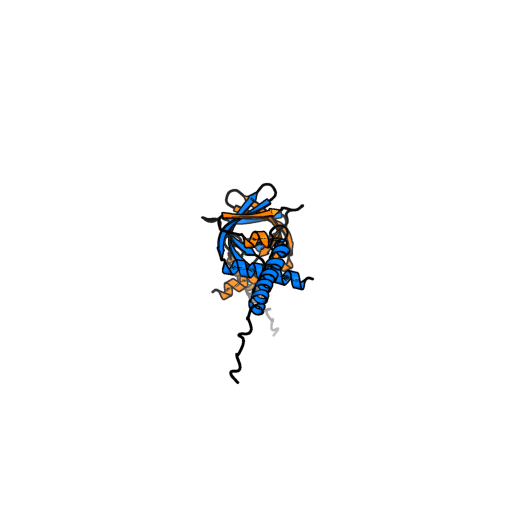 B O 1
ATOM 1407 N N . HIS B 1 69 ? 14.148 1.599 -3.66 1 69.19 69 HIS B N 1
ATOM 1408 C CA . HIS B 1 69 ? 12.727 1.903 -3.611 1 69.19 69 HIS B CA 1
ATOM 1409 C C . HIS B 1 69 ? 11.898 0.642 -3.387 1 69.19 69 HIS B C 1
ATOM 1411 O O . HIS B 1 69 ? 11.258 0.144 -4.312 1 69.19 69 HIS B O 1
ATOM 1417 N N . LYS B 1 70 ? 12.164 0.209 -2.275 1 84.25 70 LYS B N 1
ATOM 1418 C CA . LYS B 1 70 ? 11.547 -1.051 -1.877 1 84.25 70 LYS B CA 1
ATOM 1419 C C . LYS B 1 70 ? 10.312 -0.807 -1.009 1 84.25 70 LYS B C 1
ATOM 1421 O O . LYS B 1 70 ? 10.297 0.123 -0.199 1 84.25 70 LYS B O 1
ATOM 1426 N N . VAL B 1 71 ? 9.312 -1.422 -1.318 1 89.81 71 VAL B N 1
ATOM 1427 C CA . VAL B 1 71 ? 8.102 -1.372 -0.515 1 89.81 71 VAL B CA 1
ATOM 1428 C C . VAL B 1 71 ? 7.789 -2.76 0.041 1 89.81 71 VAL B C 1
ATOM 1430 O O . VAL B 1 71 ? 8.148 -3.773 -0.564 1 89.81 71 VAL B O 1
ATOM 1433 N N . ASP B 1 72 ? 7.137 -2.729 1.233 1 93.38 72 ASP B N 1
ATOM 1434 C CA . ASP B 1 72 ? 6.625 -3.996 1.746 1 93.38 72 ASP B CA 1
ATOM 1435 C C . ASP B 1 72 ? 5.352 -4.41 1.016 1 93.38 72 ASP B C 1
ATOM 1437 O O . ASP B 1 72 ? 4.453 -3.592 0.812 1 93.38 72 ASP B O 1
ATOM 1441 N N . VAL B 1 73 ? 5.305 -5.605 0.611 1 95 73 VAL B N 1
ATOM 1442 C CA . VAL B 1 73 ? 4.164 -6.141 -0.125 1 95 73 VAL B CA 1
ATOM 1443 C C . VAL B 1 73 ? 3.303 -6.996 0.804 1 95 73 VAL B C 1
ATOM 1445 O O . VAL B 1 73 ? 3.811 -7.887 1.485 1 95 73 VAL B O 1
ATOM 1448 N N . TYR B 1 74 ? 2.045 -6.684 0.775 1 94.94 74 TYR B N 1
ATOM 1449 C CA . TYR B 1 74 ? 1.088 -7.395 1.616 1 94.94 74 TYR B CA 1
ATOM 1450 C C . TYR B 1 74 ? 0.06 -8.133 0.768 1 94.94 74 TYR B C 1
ATOM 1452 O O . TYR B 1 74 ? -0.485 -7.574 -0.186 1 94.94 74 TYR B O 1
ATOM 1460 N N . LEU B 1 75 ? -0.187 -9.375 1.119 1 95.06 75 LEU B N 1
ATOM 1461 C CA . LEU B 1 75 ? -1.289 -10.188 0.616 1 95.06 75 LEU B CA 1
ATOM 1462 C C . LEU B 1 75 ? -2.191 -10.641 1.757 1 95.06 75 LEU B C 1
ATOM 1464 O O . LEU B 1 75 ? -1.713 -11.188 2.754 1 95.06 75 LEU B O 1
ATOM 1468 N N . SER B 1 76 ? -3.404 -10.352 1.618 1 92.44 76 SER B N 1
ATOM 1469 C CA . SER B 1 76 ? -4.34 -10.656 2.695 1 92.44 76 SER B CA 1
ATOM 1470 C C . SER B 1 76 ? -3.854 -10.094 4.027 1 92.44 76 SER B C 1
ATOM 1472 O O . SER B 1 76 ? -3.854 -10.797 5.039 1 92.44 76 SER B O 1
ATOM 1474 N N . ASN B 1 77 ? -3.33 -8.945 3.955 1 92.19 77 ASN B N 1
ATOM 1475 C CA . ASN B 1 77 ? -2.904 -8.172 5.117 1 92.19 77 ASN B CA 1
ATOM 1476 C C . ASN B 1 77 ? -1.694 -8.805 5.801 1 92.19 77 ASN B C 1
ATOM 1478 O O . ASN B 1 77 ? -1.37 -8.469 6.938 1 92.19 77 ASN B O 1
ATOM 1482 N N . MET B 1 78 ? -0.986 -9.648 5.055 1 95.44 78 MET B N 1
ATOM 1483 C CA . MET B 1 78 ? 0.262 -10.242 5.527 1 95.44 78 MET B CA 1
ATOM 1484 C C . MET B 1 78 ? 1.435 -9.805 4.656 1 95.44 78 MET B C 1
ATOM 1486 O O .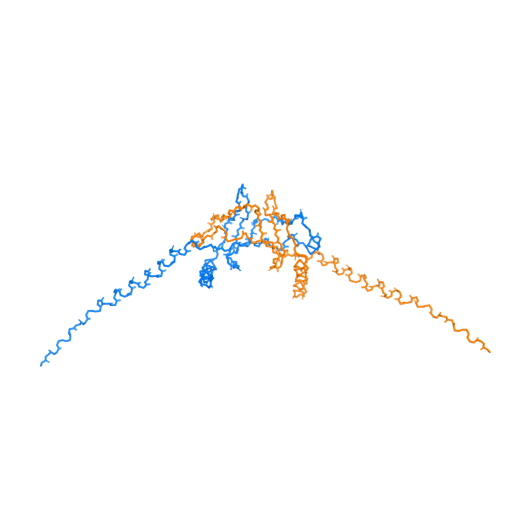 MET B 1 78 ? 1.365 -9.883 3.428 1 95.44 78 MET B O 1
ATOM 1490 N N . LYS B 1 79 ? 2.439 -9.375 5.391 1 96.94 79 LYS B N 1
ATOM 1491 C CA . LYS B 1 79 ? 3.633 -9.055 4.609 1 96.94 79 LYS B CA 1
ATOM 1492 C C . LYS B 1 79 ? 4.258 -10.312 4.023 1 96.94 79 LYS B C 1
ATOM 1494 O O . LYS B 1 79 ? 4.688 -11.203 4.762 1 96.94 79 LYS B O 1
ATOM 1499 N N . VAL B 1 80 ? 4.391 -10.336 2.758 1 97.69 80 VAL B N 1
ATOM 1500 C CA . VAL B 1 80 ? 4.891 -11.57 2.146 1 97.69 80 VAL B CA 1
ATOM 1501 C C . VAL B 1 80 ? 6.254 -11.312 1.508 1 97.69 80 VAL B C 1
ATOM 1503 O O . VAL B 1 80 ? 6.957 -12.25 1.126 1 97.69 80 VAL B O 1
ATOM 1506 N N . GLY B 1 81 ? 6.613 -10.078 1.397 1 96.94 81 GLY B N 1
ATOM 1507 C CA . GLY B 1 81 ? 7.875 -9.789 0.736 1 96.94 81 GLY B CA 1
ATOM 1508 C C . GLY B 1 81 ? 8.086 -8.312 0.469 1 96.94 81 GLY B C 1
ATOM 1509 O O . GLY B 1 81 ? 7.539 -7.461 1.175 1 96.94 81 GLY B O 1
ATOM 1510 N N . ILE B 1 82 ? 9.031 -8.047 -0.449 1 94.75 82 ILE B N 1
ATOM 1511 C CA . ILE B 1 82 ? 9.43 -6.699 -0.843 1 94.75 82 ILE B CA 1
ATOM 1512 C C . ILE B 1 82 ? 9.305 -6.543 -2.357 1 94.75 82 ILE B C 1
ATOM 1514 O O . ILE B 1 82 ? 9.484 -7.512 -3.104 1 94.75 82 ILE B O 1
ATOM 1518 N N . GLY B 1 83 ? 8.922 -5.32 -2.734 1 93.5 83 GLY B N 1
ATOM 1519 C CA . GLY B 1 83 ? 8.836 -5.043 -4.16 1 93.5 83 GLY B CA 1
ATOM 1520 C C . GLY B 1 83 ? 9.109 -3.59 -4.5 1 93.5 83 GLY B C 1
ATOM 1521 O O . GLY B 1 83 ? 9.617 -2.836 -3.668 1 93.5 83 GLY B O 1
ATOM 1522 N N . GLU B 1 84 ? 8.852 -3.381 -5.754 1 88.88 84 GLU B N 1
ATOM 1523 C CA . GLU B 1 84 ? 8.961 -2.035 -6.309 1 88.88 84 GLU B CA 1
ATOM 1524 C C . GLU B 1 84 ? 7.668 -1.623 -7.008 1 88.88 84 GLU B C 1
ATOM 1526 O O . GLU B 1 84 ? 7.18 -2.33 -7.891 1 88.88 84 GLU B O 1
ATOM 1531 N N . ALA B 1 85 ? 7.125 -0.48 -6.465 1 87.06 85 ALA B N 1
ATOM 1532 C CA . ALA B 1 85 ? 5.891 0.003 -7.078 1 87.06 85 ALA B CA 1
ATOM 1533 C C . ALA B 1 85 ? 6.18 0.778 -8.359 1 87.06 85 ALA B C 1
ATOM 1535 O O . ALA B 1 85 ? 7.082 1.618 -8.391 1 87.06 85 ALA B O 1
ATOM 1536 N N . ILE B 1 86 ? 5.367 0.47 -9.391 1 84.12 86 ILE B N 1
ATOM 1537 C CA . ILE B 1 86 ? 5.469 1.168 -10.672 1 84.12 86 ILE B CA 1
ATOM 1538 C C . ILE B 1 86 ? 4.07 1.453 -11.219 1 84.12 86 ILE B C 1
ATOM 1540 O O . ILE B 1 86 ? 3.107 0.777 -10.852 1 84.12 86 ILE B O 1
ATOM 1544 N N . VAL B 1 87 ? 3.941 2.539 -11.805 1 81.69 87 VAL B N 1
ATOM 1545 C CA . VAL B 1 87 ? 2.689 2.834 -12.492 1 81.69 87 VAL B CA 1
ATOM 1546 C C . VAL B 1 87 ? 2.891 2.73 -14 1 81.69 87 VAL B C 1
ATOM 1548 O O . VAL B 1 87 ? 3.807 3.346 -14.555 1 81.69 87 VAL B O 1
ATOM 1551 N N . MET B 1 88 ? 2.133 1.862 -14.5 1 78.12 88 MET B N 1
ATOM 1552 C CA . MET B 1 88 ? 2.113 1.675 -15.953 1 78.12 88 MET B CA 1
ATOM 1553 C C . MET B 1 88 ? 0.788 2.143 -16.547 1 78.12 88 MET B C 1
ATOM 1555 O O . MET B 1 88 ? -0.266 1.971 -15.93 1 78.12 88 MET B O 1
ATOM 1559 N N . ASP B 1 89 ? 0.849 2.846 -17.688 1 74.88 89 ASP B N 1
ATOM 1560 C CA . ASP B 1 89 ? -0.278 3.445 -18.391 1 74.88 89 ASP B CA 1
ATOM 1561 C C . ASP B 1 89 ? -1.582 3.232 -17.625 1 74.88 89 ASP B C 1
ATOM 1563 O O . ASP B 1 89 ? -1.987 4.082 -16.828 1 74.88 89 ASP B O 1
ATOM 1567 N N . GLU B 1 90 ? -2.318 2.061 -17.625 1 74.38 90 GLU B N 1
ATOM 1568 C CA . GLU B 1 90 ? -3.627 1.83 -17.016 1 74.38 90 GLU B CA 1
ATOM 1569 C C . GLU B 1 90 ? -3.533 0.838 -15.859 1 74.38 90 GLU B C 1
ATOM 1571 O O . GLU B 1 90 ? -4.555 0.401 -15.32 1 74.38 90 GLU B O 1
ATOM 1576 N N . LYS B 1 91 ? -2.264 0.608 -15.359 1 78.06 91 LYS B N 1
ATOM 1577 C CA . LYS B 1 91 ? -2.129 -0.405 -14.32 1 78.06 91 LYS B CA 1
ATOM 1578 C C . LYS B 1 91 ? -1.123 0.03 -13.258 1 78.06 91 LYS B C 1
ATOM 1580 O O . LYS B 1 91 ? -0.183 0.771 -13.555 1 78.06 91 LYS B O 1
ATOM 1585 N N . PHE B 1 92 ? -1.483 -0.382 -12.078 1 82.06 92 PHE B N 1
ATOM 1586 C CA . PHE B 1 92 ? -0.482 -0.395 -11.023 1 82.06 92 PHE B CA 1
ATOM 1587 C C . PHE B 1 92 ? 0.237 -1.738 -10.977 1 82.06 92 PHE B C 1
ATOM 1589 O O . PHE B 1 92 ? -0.401 -2.791 -11.016 1 82.06 92 PHE B O 1
ATOM 1596 N N . GLY B 1 93 ? 1.567 -1.596 -11 1 85.75 93 GLY B N 1
ATOM 1597 C CA . GLY B 1 93 ? 2.373 -2.805 -10.93 1 85.75 93 GLY B CA 1
ATOM 1598 C C . GLY B 1 93 ? 3.338 -2.805 -9.758 1 85.75 93 GLY B C 1
ATOM 1599 O O . GLY B 1 93 ? 3.822 -1.748 -9.344 1 85.75 93 GLY B O 1
ATOM 1600 N N . ILE B 1 94 ? 3.531 -3.947 -9.227 1 90.5 94 ILE B N 1
ATOM 1601 C CA . ILE B 1 94 ? 4.547 -4.16 -8.203 1 90.5 94 ILE B CA 1
ATOM 1602 C C . ILE B 1 94 ? 5.523 -5.242 -8.664 1 90.5 94 ILE B C 1
ATOM 1604 O O . ILE B 1 94 ? 5.141 -6.402 -8.828 1 90.5 94 ILE B O 1
ATOM 1608 N N . ILE B 1 95 ? 6.781 -4.852 -8.773 1 92.94 95 ILE B N 1
ATOM 1609 C CA . ILE B 1 95 ? 7.816 -5.828 -9.086 1 92.94 95 ILE B CA 1
ATOM 1610 C C . ILE B 1 95 ? 8.32 -6.473 -7.797 1 92.94 95 ILE B C 1
ATOM 1612 O O . ILE B 1 95 ? 8.781 -5.777 -6.887 1 92.94 95 ILE B O 1
ATOM 1616 N N . ILE B 1 96 ? 8.25 -7.777 -7.793 1 96.06 96 ILE B N 1
ATOM 1617 C CA . ILE B 1 96 ? 8.664 -8.484 -6.59 1 96.06 96 ILE B CA 1
ATOM 1618 C C . ILE B 1 96 ? 10.188 -8.602 -6.555 1 96.06 96 ILE B C 1
ATOM 1620 O O . ILE B 1 96 ? 10.805 -9.102 -7.5 1 96.06 96 ILE B O 1
ATOM 1624 N N . SER B 1 97 ? 10.75 -8.109 -5.531 1 96.19 97 SER B N 1
ATOM 1625 C CA . SER B 1 97 ? 12.195 -8.211 -5.352 1 96.19 97 SER B CA 1
ATOM 1626 C C . SER B 1 97 ? 12.555 -9.312 -4.359 1 96.19 97 SER B C 1
ATOM 1628 O O . SER B 1 97 ? 13.641 -9.898 -4.441 1 96.19 97 SER B O 1
ATOM 1630 N N . GLU B 1 98 ? 11.758 -9.508 -3.355 1 97 98 GLU B N 1
ATOM 1631 C CA . GLU B 1 98 ? 11.891 -10.547 -2.342 1 97 98 GLU B CA 1
ATOM 1632 C C . GLU B 1 98 ? 10.539 -11.172 -2.006 1 97 98 GLU B C 1
ATOM 1634 O O . GLU B 1 98 ? 9.523 -10.469 -1.938 1 97 98 GLU B O 1
ATOM 1639 N N . ILE B 1 99 ? 10.609 -12.461 -1.771 1 97.94 99 ILE B N 1
ATOM 1640 C CA . ILE B 1 99 ? 9.375 -13.133 -1.393 1 97.94 99 ILE B CA 1
ATOM 1641 C C . ILE B 1 99 ? 9.68 -14.25 -0.398 1 97.94 99 ILE B C 1
ATOM 1643 O O . ILE B 1 99 ? 10.664 -14.969 -0.546 1 97.94 99 ILE B O 1
ATOM 1647 N N . GLU B 1 100 ? 8.891 -14.242 0.601 1 98.12 100 GLU B N 1
ATOM 1648 C CA . GLU B 1 100 ? 9.008 -15.281 1.617 1 98.12 100 GLU B CA 1
ATOM 1649 C C . GLU B 1 100 ? 7.977 -16.391 1.388 1 98.12 100 GLU B C 1
ATOM 1651 O O . GLU B 1 100 ? 6.793 -16.203 1.672 1 98.12 100 GLU B O 1
ATOM 1656 N N . ALA B 1 101 ? 8.555 -17.547 1.083 1 96.44 101 ALA B N 1
ATOM 1657 C CA . ALA B 1 101 ? 7.703 -18.656 0.657 1 96.44 101 ALA B CA 1
ATOM 1658 C C . ALA B 1 101 ? 6.711 -19.047 1.752 1 96.44 101 ALA B C 1
ATOM 1660 O O . ALA B 1 101 ? 5.547 -19.328 1.469 1 96.44 101 ALA B O 1
ATOM 1661 N N . ASP B 1 102 ? 7.18 -19.141 2.953 1 97.62 102 ASP B N 1
ATOM 1662 C CA . ASP B 1 102 ? 6.309 -19.516 4.062 1 97.62 102 ASP B CA 1
ATOM 1663 C C . ASP B 1 102 ? 5.199 -18.484 4.266 1 97.62 102 ASP B C 1
ATOM 1665 O O . ASP B 1 102 ? 4.051 -18.859 4.523 1 97.62 102 ASP B O 1
ATOM 1669 N N . LYS B 1 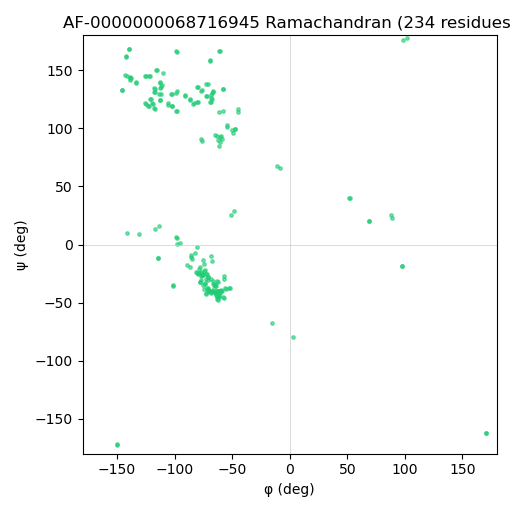103 ? 5.535 -17.234 4.148 1 98 103 LYS B N 1
ATOM 1670 C CA . LYS B 1 103 ? 4.535 -16.188 4.309 1 98 103 LYS B CA 1
ATOM 1671 C C . LYS B 1 103 ? 3.57 -16.156 3.129 1 98 103 LYS B C 1
ATOM 1673 O O . LYS B 1 103 ? 2.371 -15.93 3.307 1 98 103 LYS B O 1
ATOM 1678 N N . LYS B 1 104 ? 4.082 -16.359 2.002 1 96.62 104 LYS B N 1
ATOM 1679 C CA . LYS B 1 104 ? 3.252 -16.438 0.803 1 96.62 104 LYS B CA 1
ATOM 1680 C C . LYS B 1 104 ? 2.205 -17.547 0.939 1 96.62 104 LYS B C 1
ATOM 1682 O O . LYS B 1 104 ? 1.026 -17.328 0.648 1 96.62 104 LYS B O 1
ATOM 1687 N N . GLN B 1 105 ? 2.682 -18.641 1.406 1 95.81 105 GLN B N 1
ATOM 1688 C CA . GLN B 1 105 ? 1.778 -19.781 1.596 1 95.81 105 GLN B CA 1
ATOM 1689 C C . GLN B 1 105 ? 0.718 -19.469 2.646 1 95.81 105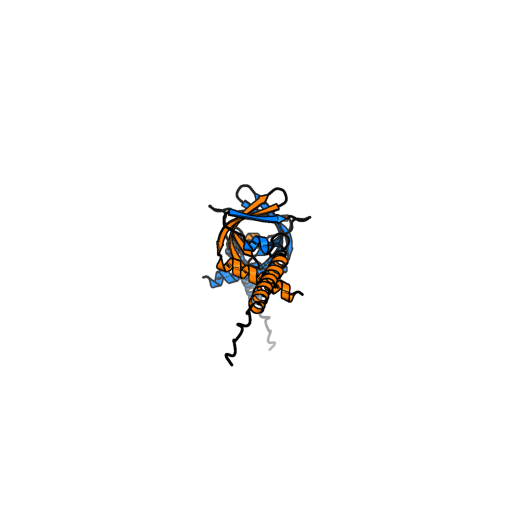 GLN B C 1
ATOM 1691 O O . GLN B 1 105 ? -0.454 -19.812 2.477 1 95.81 105 GLN B O 1
ATOM 1696 N N . ALA B 1 106 ? 1.162 -18.859 3.689 1 97.06 106 ALA B N 1
ATOM 1697 C CA . ALA B 1 106 ? 0.224 -18.484 4.742 1 97.06 106 ALA B CA 1
ATOM 1698 C C . ALA B 1 106 ? -0.828 -17.516 4.211 1 97.06 106 ALA B C 1
ATOM 1700 O O . ALA B 1 106 ? -2.006 -17.609 4.562 1 97.06 106 ALA B O 1
ATOM 1701 N N . ALA B 1 107 ? -0.381 -16.562 3.406 1 95.62 107 ALA B N 1
ATOM 1702 C CA . ALA B 1 107 ? -1.31 -15.617 2.803 1 95.62 107 ALA B CA 1
ATOM 1703 C C . ALA B 1 107 ? -2.316 -16.328 1.904 1 95.62 107 ALA B C 1
ATOM 1705 O O . ALA B 1 107 ? -3.498 -15.977 1.887 1 95.62 107 ALA B O 1
ATOM 1706 N N . LEU B 1 108 ? -1.889 -17.281 1.177 1 93.25 108 LEU B N 1
ATOM 1707 C CA . LEU B 1 108 ? -2.74 -18.062 0.295 1 93.25 108 LEU B CA 1
ATOM 1708 C C . LEU B 1 108 ? -3.803 -18.812 1.092 1 93.25 108 LEU B C 1
ATOM 1710 O O . LEU B 1 108 ? -4.98 -18.812 0.726 1 93.25 108 LEU B O 1
ATOM 1714 N N . MET B 1 109 ? -3.41 -19.391 2.141 1 94.06 109 MET B N 1
ATOM 1715 C CA . MET B 1 109 ? -4.324 -20.156 2.988 1 94.06 109 MET B CA 1
ATOM 1716 C C . MET B 1 109 ? -5.375 -19.234 3.609 1 94.06 109 MET B C 1
ATOM 1718 O O . MET B 1 109 ? -6.551 -19.609 3.693 1 94.06 109 MET B O 1
ATOM 1722 N N . LYS B 1 110 ? -4.895 -18.109 3.996 1 94 110 LYS B N 1
ATOM 1723 C CA . LYS B 1 110 ? -5.812 -17.141 4.57 1 94 110 LYS B CA 1
ATOM 1724 C C . LYS B 1 110 ? -6.852 -16.688 3.543 1 94 110 LYS B C 1
ATOM 1726 O O . LYS B 1 110 ? -8.039 -16.578 3.861 1 94 110 LYS B O 1
ATOM 1731 N N . ALA B 1 111 ? -6.426 -16.453 2.391 1 91.69 111 ALA B N 1
ATOM 1732 C CA . ALA B 1 111 ? -7.328 -16.031 1.323 1 91.69 111 ALA B CA 1
ATOM 1733 C C . ALA B 1 111 ? -8.391 -17.094 1.058 1 91.69 111 ALA B C 1
ATOM 1735 O O . ALA B 1 111 ? -9.562 -16.781 0.869 1 91.69 111 ALA B O 1
ATOM 1736 N N . GLN B 1 112 ? -7.98 -18.344 1.096 1 89.25 112 GLN B N 1
ATOM 1737 C CA . GLN B 1 112 ? -8.891 -19.453 0.836 1 89.25 112 GLN B CA 1
ATOM 1738 C C . GLN B 1 112 ? -9.93 -19.578 1.941 1 89.25 112 GLN B C 1
ATOM 1740 O O . GLN B 1 112 ? -11.102 -19.844 1.667 1 89.25 112 GLN B O 1
ATOM 1745 N N . SER B 1 113 ? -9.492 -19.391 3.17 1 90.81 113 SER B N 1
ATOM 1746 C CA . SER B 1 113 ? -10.383 -19.516 4.316 1 90.81 113 SER B CA 1
ATOM 1747 C C . SER B 1 113 ? -11.438 -18.422 4.328 1 90.81 113 SER B C 1
ATOM 1749 O O . SER B 1 113 ? -12.578 -18.656 4.723 1 90.81 113 SER B O 1
ATOM 1751 N N . GLN B 1 114 ? -11.039 -17.25 4.012 1 84.12 114 GLN B N 1
ATOM 1752 C CA . GLN B 1 114 ? -11.953 -16.109 3.984 1 84.12 114 GLN B CA 1
ATOM 1753 C C . GLN B 1 114 ? -13.047 -16.297 2.945 1 84.12 114 GLN B C 1
ATOM 1755 O O . GLN B 1 114 ? -14.172 -15.812 3.117 1 84.12 114 GLN B O 1
ATOM 1760 N N . MET B 1 115 ? -12.82 -16.906 1.956 1 78.94 115 MET B N 1
ATOM 1761 C CA . MET B 1 115 ? -13.82 -17.203 0.93 1 78.94 115 MET B CA 1
ATOM 1762 C C . MET B 1 115 ? -14.844 -18.203 1.437 1 78.94 115 MET B C 1
ATOM 1764 O O . MET B 1 115 ? -16.031 -18.109 1.123 1 78.94 115 MET B O 1
ATOM 1768 N N . GLN B 1 116 ? -14.383 -19.156 2.127 1 76.88 116 GLN B N 1
ATOM 1769 C CA . GLN B 1 116 ? -15.281 -20.172 2.652 1 76.88 116 GLN B CA 1
ATOM 1770 C C . GLN B 1 116 ? -16.25 -19.578 3.668 1 76.88 116 GLN B C 1
ATOM 1772 O O . GLN B 1 116 ? -17.391 -20.031 3.779 1 76.88 116 GLN B O 1
ATOM 1777 N N . ASP B 1 117 ? -15.773 -18.578 4.449 1 71.88 117 ASP B N 1
ATOM 1778 C CA . ASP B 1 117 ? -16.609 -17.938 5.473 1 71.88 117 ASP B CA 1
ATOM 1779 C C . ASP B 1 117 ? -17.641 -17.016 4.84 1 71.88 117 ASP B C 1
ATOM 1781 O O . ASP B 1 117 ? -18.625 -16.656 5.484 1 71.88 117 ASP B O 1
ATOM 1785 N N . LYS B 1 118 ? -17.359 -16.625 3.717 1 69.62 118 LYS B N 1
ATOM 1786 C CA . LYS B 1 118 ? -18.297 -15.711 3.049 1 69.62 118 LYS B CA 1
ATOM 1787 C C . LYS B 1 118 ? -19.344 -16.484 2.268 1 69.62 118 LYS B C 1
ATOM 1789 O O . LYS B 1 118 ? -20.422 -15.961 1.985 1 69.62 118 LYS B O 1
ATOM 1794 N N . GLU B 1 119 ? -19.219 -17.688 1.946 1 56.75 119 GLU B N 1
ATOM 1795 C CA . GLU B 1 119 ? -20.25 -18.547 1.393 1 56.75 119 GLU B CA 1
ATOM 1796 C C . GLU B 1 119 ? -21.188 -19.047 2.486 1 56.75 119 GLU B C 1
ATOM 1798 O O . GLU B 1 119 ? -20.781 -19.25 3.631 1 56.75 119 GLU B O 1
#

Solvent-accessible surface area (backbone atoms only — not comparable to full-atom values): 13042 Å² total; per-residue (Å²): 133,86,79,77,79,71,81,78,77,73,63,69,61,58,62,56,60,59,54,58,59,48,57,64,51,52,57,51,63,67,43,29,71,42,60,35,39,37,33,38,36,68,44,41,84,46,38,26,42,44,57,58,74,69,59,48,68,72,38,71,52,54,34,71,51,53,97,78,49,56,24,41,29,24,34,64,88,33,73,26,35,30,19,31,82,44,67,45,100,66,30,42,32,32,36,28,69,41,70,38,67,69,42,43,51,51,28,51,51,51,48,55,51,55,53,58,69,71,100,134,86,79,76,80,71,79,77,76,73,61,67,60,58,60,56,59,59,52,59,56,48,57,59,49,51,55,49,60,62,45,27,67,40,59,34,40,37,33,39,36,70,44,42,85,45,38,26,45,46,56,58,74,69,60,48,67,71,38,71,52,52,34,72,51,52,97,77,48,57,22,42,30,22,34,64,87,32,74,25,34,30,20,30,82,44,66,42,100,70,31,41,32,33,36,28,70,38,70,37,68,70,41,44,51,51,29,51,52,50,47,54,51,56,52,57,70,70,99

Sequence (238 aa):
MKHEVSPVSLMGLEDFAGKRNEAGKAHIDTVSDISIELGVKLGKSSITLGDVKQLKVGDVLEVEKNLGHKVDVYLSNMKVGIGEAIVMDEKFGIIISEIEADKKQAALMKAQSQMQDKEMKHEVSPVSLMGLEDFAGKRNEAGKAHIDTVSDISIELGVKLGKSSITLGDVKQLKVGDVLEVEKNLGHKVDVYLSNMKVGIGEAIVMDEKFGIIISEIEADKKQAALMKAQSQMQDKE

Foldseek 3Di:
DPPPPDPPPPVVVVVVVVVVVVVVVVVVVVCVVQDKDKDKAQDDPDADPVNVVPDDPPDDDDDDQPDPSKIFIDINNFGFAIWHWDDDPPDTDTGGPTGHPVRVVVSVVVSVVVVVVVD/DPPPPDPPPPVPVVVVVVVVVVVVVVVVVVLVPQDKDKDKAQDDPDADPVNVVPDDPPDDDDDDQPDPSKIFIDINNFGFAIWHWDDDPPDIDTGGPTGHPVRVVVSSVVSSVVVVVVD

InterPro domains:
  IPR001172 Flagellar motor switch FliN/Type III secretion HrcQb [PR00956] (30-46)
  IPR001172 Flagellar motor switch FliN/Type III secretion HrcQb [PR00956] (47-63)
  IPR001172 Flagellar motor switch FliN/Type III secretion HrcQb [PR00956] (63-76)
  IPR001172 Flagellar motor switch FliN/Type III secretion HrcQb [PR00956] (76-91)
  IPR001543 Flagellar motor switch protein FliN-like, C-terminal domain [PF01052] (30-99)
  IPR012826 Flagellar motor switch FliN [TIGR02480] (27-102)
  IPR036429 SpoA-like superfamily [G3DSA:2.30.330.10] (17-110)
  IPR036429 SpoA-like superfamily [SSF101801] (27-103)
  IPR051469 Flagellar motor switch protein FliN/MopA/SpaO [PTHR43484] (17-108)

Nearest PDB structures (foldseek):
  1o6a-assembly1_A  TM=6.132E-01  e=7.746E-06  Thermotoga maritima
  5xrw-assembly2_B  TM=6.468E-01  e=1.488E-04  Helicobacter pylori 26695
  8umd-assembly1_D  TM=5.483E-01  e=3.192E-05  Salmonella enterica subsp. enterica serovar Typhimurium
  3uep-assembly1_B  TM=6.637E-01  e=4.506E-04  Yersinia pseudotuberculosis
  8t8o-assembly1_N  TM=5.539E-01  e=1.789E-04  Salmonella enterica subsp. enterica serovar Typhimurium

pLDDT: mean 76.96, std 19.29, range [39.75, 98.12]